Protein AF-A0A8T4T4Z5-F1 (afdb_monomer)

Secondary structure (DSSP, 8-state):
-------S-HHHHHHHHHHHHHHHHHHHHHHHHHHHHHHHH--HHHHHHHHHHHHHHHHHHHHHHHHHHHTTSS----HHHHHHHHHHHHHHHHHHHHHHHHHHHHHHTT---HHHHHHHHHHHHHHHHTSS-HHHHHHHHHHHHHHHHHHHHHHHHHHH--HHHHHHHHHHHHHHHHHHHHHGGGG-HHHHHHHHHHHHHHHHHHHHHHHHHHHS-STTTTSS--

pLDDT: mean 87.77, std 14.32, range [31.3, 98.62]

Mean predicted aligned error: 5.91 Å

Solvent-accessible surface area (backbone atoms only — not comparable to full-atom values): 11379 Å² total; per-residue (Å²): 132,83,76,79,74,71,89,60,56,75,89,45,40,55,55,49,18,50,53,32,42,50,39,19,51,50,28,39,51,41,15,51,51,29,40,54,50,18,76,76,65,73,44,64,67,30,44,54,50,14,51,20,29,44,34,34,15,52,15,31,40,38,38,17,53,37,36,29,40,73,65,44,77,76,46,85,70,59,73,76,55,48,55,54,48,49,50,57,23,52,52,49,17,52,53,30,37,51,52,15,48,48,47,48,35,34,63,71,68,64,62,78,57,63,68,59,55,50,49,53,54,64,50,53,53,53,57,34,76,72,38,98,44,51,67,60,45,48,29,53,51,47,29,53,45,34,44,54,41,23,51,54,32,44,52,48,19,73,73,66,68,38,71,50,40,44,30,44,21,49,13,36,44,31,40,27,49,15,31,51,26,47,60,45,29,88,82,36,58,66,29,43,54,50,14,54,53,36,35,42,51,12,44,52,35,37,36,52,22,54,50,47,64,68,66,60,66,78,79,70,73,72,75,82,78,121

Nearest PDB structures (foldseek):
  9erx-assembly1_R  TM=5.132E-01  e=3.734E-02  Homo sapiens
  7ezm-assembly1_D  TM=3.693E-01  e=2.855E+00  Homo sapiens
  6z0c-assembly1_A  TM=2.326E-01  e=1.728E+00  Escherichia coli
  8d9p-assembly1_A  TM=2.555E-01  e=3.754E+00  synthetic construct

Sequence (226 aa):
MISVYLNGPQWFLGVAGAIEAFAALIIFIVAFLAARIYRVTNERKYLSFSLSFILLSLSFLVKSITDCILSGTLVPLAEKMQTTIFFAGYVGHIFLALAAYTILLVITHKIEDKRVIALIFALLLPALLLSGSYFISFYTISIILLGFVTFAYFQNFRNVCSASSCLVFLAFALLTLSQAQFLMQRMGDIWYIAGNITQAAAFLTMLIALARVLIVPRANRKSHKK

Foldseek 3Di:
DPPPPPLFDLVCLLVLLVLLLVLLVLLLLLLVLLVVVCVVPVDVLSPLLSVLSPLLSVLSNLQSVLSCVLSCVPHDDDPVVNVVSNVVSNVSSLLSNVVSLLSLLCSLVVPPDPVVSVVVSVVLVCQQVVDPDNQLSSLVVSLVSLVSSLVSLVVVCVVVVDPLSVLLSQLSVLLSVLSVLSNCSVVDNVSPVSSSVSNSVSSVSSSVSSVCVVPVDPPPVPPPPD

Radius of gyration: 18.63 Å; Cα contacts (8 Å, |Δi|>4): 267; chains: 1; bounding box: 44×36×63 Å

Structure (mmCIF, N/CA/C/O backbone):
data_AF-A0A8T4T4Z5-F1
#
_entry.id   AF-A0A8T4T4Z5-F1
#
loop_
_atom_site.group_PDB
_atom_site.id
_atom_site.type_symbol
_atom_site.label_atom_id
_atom_site.label_alt_id
_atom_site.label_comp_id
_atom_site.label_asym_id
_atom_site.label_entity_id
_atom_site.label_seq_id
_atom_site.pdbx_PDB_ins_code
_atom_site.Cartn_x
_atom_site.Cartn_y
_atom_site.Cartn_z
_atom_site.occupancy
_atom_site.B_iso_or_equiv
_atom_site.auth_seq_id
_atom_site.auth_comp_id
_atom_site.auth_asym_id
_atom_site.auth_atom_id
_atom_site.pdbx_PDB_model_num
ATOM 1 N N . MET A 1 1 ? 11.981 -12.279 -28.201 1.00 31.30 1 MET A N 1
ATOM 2 C CA . MET A 1 1 ? 12.328 -10.940 -27.685 1.00 31.30 1 MET A CA 1
ATOM 3 C C . MET A 1 1 ? 11.258 -10.566 -26.678 1.00 31.30 1 MET A C 1
ATOM 5 O O . MET A 1 1 ? 10.133 -10.326 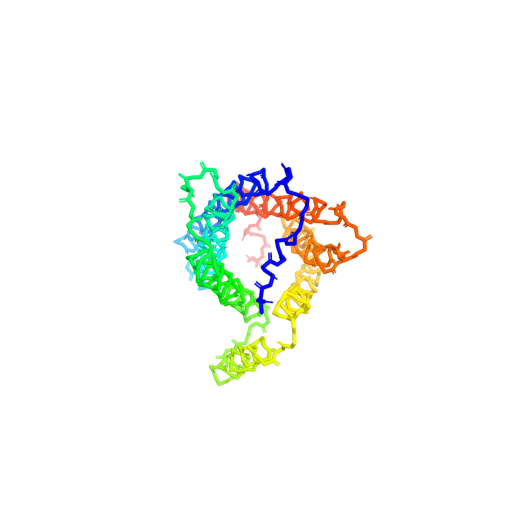-27.089 1.00 31.30 1 MET A O 1
ATOM 9 N N . ILE A 1 2 ? 11.548 -10.636 -25.377 1.00 32.22 2 ILE A N 1
ATOM 10 C CA . ILE A 1 2 ? 10.627 -10.095 -24.373 1.00 32.22 2 ILE A CA 1
ATOM 11 C C . ILE A 1 2 ? 10.901 -8.598 -24.379 1.00 32.22 2 ILE A C 1
ATOM 13 O O . ILE A 1 2 ? 11.852 -8.140 -23.756 1.00 32.22 2 ILE A O 1
ATOM 17 N N . SER A 1 3 ? 10.144 -7.847 -25.175 1.00 36.72 3 SER A N 1
ATOM 18 C CA . SER A 1 3 ? 10.069 -6.403 -25.002 1.00 36.72 3 SER A CA 1
ATOM 19 C C . SER A 1 3 ? 9.567 -6.179 -23.581 1.00 36.72 3 SER A C 1
ATOM 21 O O . SER A 1 3 ? 8.405 -6.466 -23.282 1.00 36.72 3 SER A O 1
ATOM 23 N N . VAL A 1 4 ? 10.464 -5.769 -22.684 1.00 46.16 4 VAL A N 1
ATOM 24 C CA . VAL A 1 4 ? 10.104 -5.326 -21.340 1.00 46.16 4 VAL A CA 1
ATOM 25 C C . VAL A 1 4 ? 9.270 -4.068 -21.545 1.00 46.16 4 VAL A C 1
ATOM 27 O O . VAL A 1 4 ? 9.800 -2.972 -21.709 1.00 46.16 4 VAL A O 1
ATOM 30 N N . TYR A 1 5 ? 7.954 -4.242 -21.654 1.00 50.53 5 TYR A N 1
ATOM 31 C CA . TYR A 1 5 ? 7.017 -3.133 -21.674 1.00 50.53 5 TYR A CA 1
ATOM 32 C C . TYR A 1 5 ? 7.066 -2.513 -20.283 1.00 50.53 5 TYR A C 1
ATOM 34 O O . TYR A 1 5 ? 6.430 -2.988 -19.343 1.00 50.53 5 TYR A O 1
ATOM 42 N N . LEU A 1 6 ? 7.886 -1.472 -20.150 1.00 56.00 6 LEU A N 1
ATOM 43 C CA . LEU A 1 6 ? 7.757 -0.507 -19.073 1.00 56.00 6 LEU A CA 1
ATOM 44 C C . LEU A 1 6 ? 6.357 0.083 -19.209 1.00 56.00 6 LEU A C 1
ATOM 46 O O . LEU A 1 6 ? 6.075 0.860 -20.120 1.00 56.00 6 LEU A O 1
ATOM 50 N N . ASN A 1 7 ? 5.453 -0.371 -18.350 1.00 60.47 7 ASN A N 1
ATOM 51 C CA . ASN A 1 7 ? 4.087 0.108 -18.345 1.00 60.47 7 ASN A CA 1
ATOM 52 C C . ASN A 1 7 ? 4.101 1.506 -17.724 1.00 60.47 7 ASN A C 1
ATOM 54 O O . ASN A 1 7 ? 4.092 1.654 -16.503 1.00 60.47 7 ASN A O 1
ATOM 58 N N . GLY A 1 8 ? 4.095 2.537 -18.566 1.00 65.56 8 GLY A N 1
ATOM 59 C CA . GLY A 1 8 ? 3.910 3.926 -18.157 1.00 65.56 8 GLY A CA 1
ATOM 60 C C . GLY A 1 8 ? 4.656 4.908 -19.055 1.00 65.56 8 GLY A C 1
ATOM 61 O O . GLY A 1 8 ? 5.556 4.511 -19.801 1.00 65.56 8 GLY A O 1
ATOM 62 N N . PRO A 1 9 ? 4.310 6.202 -18.982 1.00 76.75 9 PRO A N 1
ATOM 63 C CA . PRO A 1 9 ? 4.998 7.212 -19.764 1.00 76.75 9 PRO A CA 1
ATOM 64 C C . PRO A 1 9 ? 6.463 7.294 -19.325 1.00 76.75 9 PRO A C 1
ATOM 66 O O . PRO A 1 9 ? 6.749 7.487 -18.142 1.00 76.75 9 PRO A O 1
ATOM 69 N N . GLN A 1 10 ? 7.400 7.178 -20.273 1.00 77.50 10 GLN A N 1
ATOM 70 C CA . GLN A 1 10 ? 8.839 7.112 -19.973 1.00 77.50 10 GLN A CA 1
ATOM 71 C C . GLN A 1 10 ? 9.336 8.305 -19.144 1.00 77.50 10 GLN A C 1
ATOM 73 O O . GLN A 1 10 ? 10.148 8.134 -18.238 1.00 77.50 10 GLN A O 1
ATOM 78 N N . TRP A 1 11 ? 8.791 9.499 -19.394 1.00 79.62 11 TRP A N 1
ATOM 79 C CA . TRP A 1 11 ? 9.126 10.718 -18.653 1.00 79.62 11 TRP A CA 1
ATOM 80 C C . TRP A 1 11 ? 8.703 10.674 -17.174 1.00 79.62 11 TRP A C 1
ATOM 82 O O . TRP A 1 11 ? 9.260 11.399 -16.354 1.00 79.62 11 TRP A O 1
ATOM 92 N N . PHE A 1 12 ? 7.735 9.826 -16.816 1.00 81.56 12 PHE A N 1
ATOM 93 C CA . PHE A 1 12 ? 7.211 9.713 -15.457 1.00 81.56 12 PHE A CA 1
ATOM 94 C C . PHE A 1 12 ? 7.841 8.563 -14.669 1.00 81.56 12 PHE A C 1
ATOM 96 O O . PHE A 1 12 ? 7.678 8.528 -13.458 1.00 81.56 12 PHE A O 1
ATOM 103 N N . LEU A 1 13 ? 8.573 7.636 -15.296 1.00 73.75 13 LEU A N 1
ATOM 104 C CA . LEU A 1 13 ? 9.124 6.461 -14.600 1.00 73.75 13 LEU A CA 1
ATOM 105 C C . LEU A 1 13 ? 10.038 6.844 -13.426 1.00 73.75 13 LEU A C 1
ATOM 107 O O . LEU A 1 13 ? 9.887 6.306 -12.331 1.00 73.75 13 LEU A O 1
ATOM 111 N N . GLY A 1 14 ? 10.927 7.826 -13.615 1.00 77.69 14 GLY A N 1
ATOM 112 C CA . GLY A 1 14 ? 11.782 8.326 -12.530 1.00 77.69 14 GLY A CA 1
ATOM 113 C C . GLY A 1 14 ? 10.989 9.027 -11.419 1.00 77.69 14 GLY A C 1
ATOM 114 O O . GLY A 1 14 ? 11.261 8.837 -10.234 1.00 77.69 14 GLY A O 1
ATOM 115 N N . VAL A 1 15 ? 9.958 9.794 -11.789 1.00 85.25 15 VAL A N 1
ATOM 116 C CA . VAL A 1 15 ? 9.082 10.488 -10.830 1.00 85.25 15 VAL A CA 1
ATOM 117 C C . VAL A 1 15 ? 8.225 9.491 -10.048 1.00 85.25 15 VAL A C 1
ATOM 119 O O . VAL A 1 15 ? 8.087 9.622 -8.835 1.00 85.25 15 VAL A O 1
ATOM 122 N N . ALA A 1 16 ? 7.699 8.463 -10.712 1.00 84.31 16 ALA A N 1
ATOM 123 C CA . ALA A 1 16 ? 6.961 7.369 -10.096 1.00 84.31 16 ALA A CA 1
ATOM 124 C C . ALA A 1 16 ? 7.833 6.634 -9.075 1.00 84.31 16 ALA A C 1
ATOM 126 O O . ALA A 1 16 ? 7.409 6.465 -7.936 1.00 84.31 16 ALA A O 1
ATOM 127 N N . GLY A 1 17 ? 9.081 6.306 -9.433 1.00 85.88 17 GLY A N 1
ATOM 128 C CA . GLY A 1 17 ? 10.044 5.716 -8.502 1.00 85.88 17 GLY A CA 1
ATOM 129 C C . GLY A 1 17 ? 10.242 6.567 -7.242 1.00 85.88 17 GLY A C 1
ATOM 130 O O . GLY A 1 17 ? 10.233 6.034 -6.131 1.00 85.88 17 GLY A O 1
ATOM 131 N N . ALA A 1 18 ? 10.337 7.894 -7.380 1.00 88.69 18 ALA A N 1
ATOM 132 C CA . ALA A 1 18 ? 10.445 8.809 -6.241 1.00 88.69 18 ALA A CA 1
ATOM 133 C C . ALA A 1 18 ? 9.162 8.867 -5.387 1.00 88.69 18 ALA A C 1
ATOM 135 O O . ALA A 1 18 ? 9.238 8.835 -4.155 1.00 88.69 18 ALA A O 1
ATOM 136 N N . ILE A 1 19 ? 7.982 8.911 -6.018 1.00 91.19 19 ILE A N 1
ATOM 137 C CA . ILE A 1 19 ? 6.685 8.867 -5.321 1.00 91.19 19 ILE A CA 1
ATOM 138 C C . ILE A 1 19 ? 6.544 7.554 -4.542 1.00 91.19 19 ILE A C 1
ATOM 140 O O . ILE A 1 19 ? 6.080 7.559 -3.402 1.00 91.19 19 ILE A O 1
ATOM 144 N N . GLU A 1 20 ? 6.981 6.437 -5.115 1.00 92.25 20 GLU A N 1
ATOM 145 C CA . GLU A 1 20 ? 6.938 5.129 -4.466 1.00 92.25 20 GLU A CA 1
ATOM 146 C C . GLU A 1 20 ? 7.923 5.006 -3.309 1.00 92.25 20 GLU A C 1
ATOM 148 O O . GLU A 1 20 ? 7.557 4.463 -2.267 1.00 92.25 20 GLU A O 1
ATOM 153 N N . ALA A 1 21 ? 9.130 5.566 -3.429 1.00 93.44 21 ALA A N 1
ATOM 154 C CA . ALA A 1 21 ? 10.063 5.662 -2.307 1.00 93.44 21 ALA A CA 1
ATOM 155 C C . ALA A 1 21 ? 9.459 6.476 -1.153 1.00 93.44 21 ALA A C 1
ATOM 157 O O . ALA A 1 21 ? 9.519 6.072 0.011 1.00 93.44 21 ALA A O 1
ATOM 158 N N . PHE A 1 22 ? 8.826 7.607 -1.474 1.00 94.62 22 PHE A N 1
ATOM 159 C CA . PHE A 1 22 ? 8.146 8.440 -0.488 1.00 94.62 22 PHE A CA 1
ATOM 160 C C . PHE A 1 22 ? 6.968 7.706 0.169 1.00 94.62 22 PHE A C 1
ATOM 162 O O . PHE A 1 22 ? 6.830 7.712 1.394 1.00 94.62 22 PHE A O 1
ATOM 169 N N . ALA A 1 23 ? 6.156 7.001 -0.623 1.00 94.88 23 ALA A N 1
ATOM 170 C CA . ALA A 1 23 ? 5.088 6.147 -0.121 1.00 94.88 23 ALA A CA 1
ATOM 171 C C . ALA A 1 23 ? 5.632 5.048 0.801 1.00 94.88 23 ALA A C 1
ATOM 173 O O . ALA A 1 23 ? 5.103 4.854 1.894 1.00 94.88 23 ALA A O 1
ATOM 174 N N . ALA A 1 24 ? 6.722 4.378 0.422 1.00 96.75 24 ALA A N 1
ATOM 175 C CA . ALA A 1 24 ? 7.358 3.355 1.239 1.00 96.75 24 ALA A CA 1
ATOM 176 C C . ALA A 1 24 ? 7.806 3.900 2.602 1.00 96.75 24 ALA A C 1
ATOM 178 O O . ALA A 1 24 ? 7.609 3.230 3.620 1.00 96.75 24 ALA A O 1
ATOM 179 N N . LEU A 1 25 ? 8.332 5.128 2.643 1.00 97.31 25 LEU A N 1
ATOM 180 C CA . LEU A 1 25 ? 8.703 5.811 3.880 1.00 97.31 25 LEU A CA 1
ATOM 181 C C . LEU A 1 25 ? 7.476 6.095 4.756 1.00 97.31 25 LEU A C 1
ATOM 183 O O . LEU A 1 25 ? 7.489 5.782 5.947 1.00 97.31 25 LEU A O 1
ATOM 187 N N . ILE A 1 26 ? 6.390 6.622 4.183 1.00 97.44 26 ILE A N 1
ATOM 188 C CA . ILE A 1 26 ? 5.132 6.848 4.917 1.00 97.44 26 ILE A CA 1
ATOM 189 C C . ILE A 1 26 ? 4.609 5.535 5.502 1.00 97.44 26 ILE A C 1
ATOM 191 O O . ILE A 1 26 ? 4.254 5.472 6.680 1.00 97.44 26 ILE A O 1
ATOM 195 N N . ILE A 1 27 ? 4.593 4.470 4.702 1.00 97.50 27 ILE A N 1
ATOM 196 C CA . ILE A 1 27 ? 4.151 3.143 5.129 1.00 97.50 27 ILE A CA 1
ATOM 197 C C . ILE A 1 27 ? 5.041 2.600 6.253 1.00 97.50 27 ILE A C 1
ATOM 199 O O . ILE A 1 27 ? 4.542 1.994 7.201 1.00 97.50 27 ILE A O 1
ATOM 203 N N . PHE A 1 28 ? 6.350 2.833 6.186 1.00 97.94 28 PHE A N 1
ATOM 204 C CA . PHE A 1 28 ? 7.266 2.438 7.250 1.00 97.94 28 PHE A CA 1
ATOM 205 C C . PHE A 1 28 ? 6.937 3.159 8.565 1.00 97.94 28 PHE A C 1
ATOM 207 O O . PHE A 1 28 ? 6.890 2.532 9.625 1.00 97.94 28 PHE A O 1
ATOM 214 N N . ILE A 1 29 ? 6.609 4.455 8.505 1.00 97.62 29 ILE A N 1
ATOM 215 C CA . ILE A 1 29 ? 6.140 5.212 9.673 1.00 97.62 29 ILE A CA 1
ATOM 216 C C . ILE A 1 29 ? 4.817 4.630 10.197 1.00 97.62 29 ILE A C 1
ATOM 218 O O . ILE A 1 29 ? 4.683 4.417 11.403 1.00 97.62 29 ILE A O 1
ATOM 222 N N . VAL A 1 30 ? 3.856 4.309 9.321 1.00 96.75 30 VAL A N 1
ATOM 223 C CA . VAL A 1 30 ? 2.597 3.624 9.685 1.00 96.75 30 VAL A CA 1
ATOM 224 C C . VAL A 1 30 ? 2.889 2.318 10.429 1.00 96.75 30 VAL A C 1
ATOM 226 O O . VAL A 1 30 ? 2.319 2.070 11.495 1.00 96.75 30 VAL A O 1
ATOM 229 N N . ALA A 1 31 ? 3.818 1.509 9.917 1.00 97.12 31 ALA A N 1
ATOM 230 C CA . ALA A 1 31 ? 4.224 0.258 10.540 1.00 97.12 31 ALA A CA 1
ATOM 231 C C . ALA A 1 31 ? 4.844 0.472 11.928 1.00 97.12 31 ALA A C 1
ATOM 233 O O . ALA A 1 31 ? 4.507 -0.248 12.874 1.00 97.12 31 ALA A O 1
ATOM 234 N N . PHE A 1 32 ? 5.705 1.482 12.071 1.00 96.44 32 PHE A N 1
ATOM 235 C CA . PHE A 1 32 ? 6.315 1.856 13.343 1.00 96.44 32 PHE A CA 1
ATOM 236 C C . PHE A 1 32 ? 5.269 2.316 14.368 1.00 96.44 32 PHE A C 1
ATOM 238 O O . PHE A 1 32 ? 5.288 1.877 15.522 1.00 96.44 32 PHE A O 1
ATOM 245 N N . LEU A 1 33 ? 4.302 3.143 13.957 1.00 94.69 33 LEU A N 1
ATOM 246 C CA . LEU A 1 33 ? 3.202 3.566 14.826 1.00 94.69 33 LEU A CA 1
ATOM 247 C C . LEU A 1 33 ? 2.329 2.380 15.247 1.00 94.69 33 LEU A C 1
ATOM 249 O O . LEU A 1 33 ? 1.986 2.271 16.424 1.00 94.69 33 LEU A O 1
ATOM 253 N N . ALA A 1 34 ? 2.022 1.456 14.334 1.00 94.19 34 ALA A N 1
ATOM 254 C CA . ALA A 1 34 ? 1.294 0.232 14.662 1.00 94.19 34 ALA A CA 1
ATOM 255 C C . ALA A 1 34 ? 2.051 -0.632 15.691 1.00 94.19 34 ALA A C 1
ATOM 257 O O . ALA A 1 34 ? 1.453 -1.089 16.668 1.00 94.19 34 ALA A O 1
ATOM 258 N N . ALA A 1 35 ? 3.373 -0.781 15.548 1.00 94.81 35 ALA A N 1
ATOM 259 C CA . ALA A 1 35 ? 4.212 -1.471 16.531 1.00 94.81 35 ALA A CA 1
ATOM 260 C C . ALA A 1 35 ? 4.215 -0.758 17.894 1.00 94.81 35 ALA A C 1
ATOM 262 O O . ALA A 1 35 ? 4.178 -1.404 18.945 1.00 94.81 35 ALA A O 1
ATOM 263 N N . ARG A 1 36 ? 4.209 0.580 17.906 1.00 93.31 36 ARG A N 1
ATOM 264 C CA . ARG A 1 36 ? 4.086 1.361 19.144 1.00 93.31 36 ARG A CA 1
ATOM 265 C C . ARG A 1 36 ? 2.730 1.137 19.819 1.00 93.31 36 ARG A C 1
ATOM 267 O O . ARG A 1 36 ? 2.695 0.938 21.031 1.00 93.31 36 ARG A O 1
ATOM 274 N N . ILE A 1 37 ? 1.631 1.109 19.059 1.00 90.00 37 ILE A N 1
ATOM 275 C CA . ILE A 1 37 ? 0.292 0.785 19.583 1.00 90.00 37 ILE A CA 1
ATOM 276 C C . ILE A 1 37 ? 0.279 -0.628 20.172 1.00 90.00 37 ILE A C 1
ATOM 278 O O . ILE A 1 37 ? -0.275 -0.828 21.256 1.00 90.00 37 ILE A O 1
ATOM 282 N N . TYR A 1 38 ? 0.922 -1.596 19.513 1.00 92.81 38 TYR A N 1
ATOM 283 C CA . TYR A 1 38 ? 1.067 -2.951 20.044 1.00 92.81 38 TYR A CA 1
ATOM 284 C C . TYR A 1 38 ? 1.746 -2.952 21.416 1.00 92.81 38 TYR A C 1
ATOM 286 O O . TYR A 1 38 ? 1.182 -3.500 22.355 1.00 92.81 38 TYR A O 1
ATOM 294 N N . ARG A 1 39 ? 2.882 -2.259 21.579 1.00 91.62 39 ARG A N 1
ATOM 295 C CA . ARG A 1 39 ? 3.582 -2.181 22.878 1.00 91.62 39 ARG A CA 1
ATOM 296 C C . ARG A 1 39 ? 2.722 -1.592 24.004 1.00 91.62 39 ARG A C 1
ATOM 298 O O . ARG A 1 39 ? 2.917 -1.943 25.159 1.00 91.62 39 ARG A O 1
ATOM 305 N N . VAL A 1 40 ? 1.780 -0.701 23.684 1.00 89.25 40 VAL A N 1
ATOM 306 C CA . VAL A 1 40 ? 0.897 -0.055 24.676 1.00 89.25 40 VAL A CA 1
ATOM 307 C C . VAL A 1 40 ? -0.364 -0.876 24.969 1.00 89.25 40 VAL A C 1
ATOM 309 O O . VAL A 1 40 ? -0.910 -0.803 26.069 1.00 89.25 40 VAL A O 1
ATOM 312 N N . THR A 1 41 ? -0.874 -1.614 23.983 1.00 88.50 41 THR A N 1
ATOM 313 C CA . THR A 1 41 ? -2.150 -2.345 24.086 1.00 88.50 41 THR A CA 1
ATOM 314 C C . THR A 1 41 ? -1.983 -3.839 24.350 1.00 88.50 41 THR A C 1
ATOM 316 O O . THR A 1 41 ? -2.920 -4.448 24.850 1.00 88.50 41 THR A O 1
ATOM 319 N N . ASN A 1 42 ? -0.822 -4.419 24.026 1.00 87.38 42 ASN A N 1
ATOM 320 C CA . ASN A 1 42 ? -0.544 -5.862 23.982 1.00 87.38 42 ASN A CA 1
ATOM 321 C C . ASN A 1 42 ? -1.509 -6.677 23.098 1.00 87.38 42 ASN A C 1
ATOM 323 O O . ASN A 1 42 ? -1.583 -7.901 23.187 1.00 87.38 42 ASN A O 1
ATOM 327 N N . GLU A 1 43 ? -2.221 -6.014 22.188 1.00 86.81 43 GLU A N 1
ATOM 328 C CA . GLU A 1 43 ? -3.182 -6.642 21.284 1.00 86.81 43 GLU A CA 1
ATOM 329 C C . GLU A 1 43 ? -2.470 -7.151 20.022 1.00 86.81 43 GLU A C 1
ATOM 331 O O . GLU A 1 43 ? -2.068 -6.354 19.167 1.00 86.81 43 GLU A O 1
ATOM 336 N N . ARG A 1 44 ? -2.338 -8.480 19.872 1.00 88.81 44 ARG A N 1
ATOM 337 C CA . ARG A 1 44 ? -1.571 -9.132 18.782 1.00 88.81 44 ARG A CA 1
ATOM 338 C C . ARG A 1 44 ? -1.941 -8.652 17.375 1.00 88.81 44 ARG A C 1
ATOM 340 O O . ARG A 1 44 ? -1.072 -8.599 16.510 1.00 88.81 44 ARG A O 1
ATOM 347 N N . LYS A 1 45 ? -3.187 -8.221 17.158 1.00 89.88 45 LYS A N 1
ATOM 348 C CA . LYS A 1 45 ? -3.644 -7.654 15.878 1.00 89.88 45 LYS A CA 1
ATOM 349 C C . LYS A 1 45 ? -2.766 -6.499 15.381 1.00 89.88 45 LYS A C 1
ATOM 351 O O . LYS A 1 45 ? -2.506 -6.417 14.188 1.00 89.88 45 LYS A O 1
ATOM 356 N N . TYR A 1 46 ? -2.274 -5.632 16.273 1.00 90.62 46 TYR A N 1
ATOM 357 C CA . TYR A 1 46 ? -1.443 -4.488 15.878 1.00 90.62 46 TYR A CA 1
ATOM 358 C C . TYR A 1 46 ? -0.021 -4.903 15.496 1.00 90.62 46 TYR A C 1
ATOM 360 O O . TYR A 1 46 ? 0.598 -4.237 14.669 1.00 90.62 46 TYR A O 1
ATOM 368 N N . LEU A 1 47 ? 0.480 -6.015 16.045 1.00 92.81 47 LEU A N 1
ATOM 369 C CA . LEU A 1 47 ? 1.763 -6.583 15.641 1.00 92.81 47 LEU A CA 1
ATOM 370 C C . LEU A 1 47 ? 1.679 -7.145 14.220 1.00 92.81 47 LEU A C 1
ATOM 372 O O . LEU A 1 47 ? 2.517 -6.823 13.384 1.00 92.81 47 LEU A O 1
ATOM 376 N N . SER A 1 48 ? 0.640 -7.928 13.924 1.00 94.06 48 SER A N 1
ATOM 377 C CA . SER A 1 48 ? 0.419 -8.464 12.578 1.00 94.06 48 SER A CA 1
ATOM 378 C C . SER A 1 48 ? 0.122 -7.347 11.566 1.00 94.06 48 SER A C 1
ATOM 380 O O . SER A 1 48 ? 0.600 -7.402 10.436 1.00 94.06 48 SER A O 1
ATOM 382 N N . PHE A 1 49 ? -0.592 -6.292 11.982 1.00 94.00 49 PHE A N 1
ATOM 383 C CA . PHE A 1 49 ? -0.803 -5.093 11.166 1.00 94.00 49 PHE A CA 1
ATOM 384 C C . PHE A 1 49 ? 0.536 -4.418 10.848 1.00 94.00 49 PHE A C 1
ATOM 386 O O . PHE A 1 49 ? 0.840 -4.181 9.685 1.00 94.00 49 PHE A O 1
ATOM 393 N N . SER A 1 50 ? 1.382 -4.192 11.860 1.00 96.44 50 SER A N 1
ATOM 394 C CA . SER A 1 50 ? 2.735 -3.653 11.674 1.00 96.44 50 SER A CA 1
ATOM 395 C C . SER A 1 50 ? 3.559 -4.501 10.702 1.00 96.44 50 SER A C 1
ATOM 397 O O . SER A 1 50 ? 4.099 -3.956 9.744 1.00 96.44 50 SER A O 1
ATOM 399 N N . LEU A 1 51 ? 3.575 -5.829 10.873 1.00 97.31 51 LEU A N 1
ATOM 400 C CA . LEU A 1 51 ? 4.275 -6.750 9.973 1.00 97.31 51 LEU A CA 1
ATOM 401 C C . LEU A 1 51 ? 3.800 -6.604 8.522 1.00 97.31 51 LEU A C 1
ATOM 403 O O . LEU A 1 51 ? 4.625 -6.531 7.615 1.00 97.31 51 LEU A O 1
ATOM 407 N N . SER A 1 52 ? 2.487 -6.502 8.301 1.00 97.50 52 SER A N 1
ATOM 408 C CA . SER A 1 52 ? 1.953 -6.264 6.963 1.00 97.50 52 SER A CA 1
ATOM 409 C C . SER A 1 52 ? 2.461 -4.958 6.356 1.00 97.50 52 SER A C 1
ATOM 411 O O . SER A 1 52 ? 2.814 -4.949 5.181 1.00 97.50 52 SER A O 1
ATOM 413 N N . PHE A 1 53 ? 2.482 -3.853 7.104 1.00 97.62 53 PHE A N 1
ATOM 414 C CA . PHE A 1 53 ? 2.971 -2.584 6.558 1.00 97.62 53 PHE A CA 1
ATOM 415 C C . PHE A 1 53 ? 4.492 -2.584 6.372 1.00 97.62 53 PHE A C 1
ATOM 417 O O . PHE A 1 53 ? 4.964 -1.964 5.430 1.00 97.62 53 PHE A O 1
ATOM 424 N N . ILE A 1 54 ? 5.267 -3.326 7.172 1.00 98.31 54 ILE A N 1
ATOM 425 C CA . ILE A 1 54 ? 6.704 -3.528 6.903 1.00 98.31 54 ILE A CA 1
ATOM 426 C C . ILE A 1 54 ? 6.895 -4.230 5.556 1.00 98.31 54 ILE A C 1
ATOM 428 O O . ILE A 1 54 ? 7.663 -3.750 4.726 1.00 98.31 54 ILE A O 1
ATOM 432 N N . LEU A 1 55 ? 6.175 -5.332 5.319 1.00 98.06 55 LEU A N 1
ATOM 433 C CA . LEU A 1 55 ? 6.241 -6.061 4.048 1.00 98.06 55 LEU A CA 1
ATOM 434 C C . LEU A 1 55 ? 5.810 -5.183 2.872 1.00 98.06 55 LEU A C 1
ATOM 436 O O . LEU A 1 55 ? 6.454 -5.198 1.827 1.00 98.06 55 LEU A O 1
ATOM 440 N N . LEU A 1 56 ? 4.763 -4.378 3.058 1.00 97.69 56 LEU A N 1
ATOM 441 C CA . LEU A 1 56 ? 4.284 -3.461 2.032 1.00 97.69 56 LEU A CA 1
ATOM 442 C C . LEU A 1 56 ? 5.287 -2.328 1.755 1.00 97.69 56 LEU A C 1
ATOM 444 O O . LEU A 1 56 ? 5.538 -2.008 0.600 1.00 97.69 56 LEU A O 1
ATOM 448 N N . SER A 1 57 ? 5.912 -1.753 2.786 1.00 98.06 57 SER A N 1
ATOM 449 C CA . SER A 1 57 ? 6.981 -0.758 2.628 1.00 98.06 57 SER A CA 1
ATOM 450 C C . SER A 1 57 ? 8.173 -1.345 1.871 1.00 98.06 57 SER A C 1
ATOM 452 O O . SER A 1 57 ? 8.627 -0.756 0.893 1.00 98.06 57 SER A O 1
ATOM 454 N N . LEU A 1 58 ? 8.624 -2.546 2.250 1.00 97.81 58 LEU A N 1
ATOM 455 C CA . LEU A 1 58 ? 9.709 -3.237 1.556 1.00 97.81 58 LEU A CA 1
ATOM 456 C C . LEU A 1 58 ? 9.344 -3.542 0.098 1.00 97.81 58 LEU A C 1
ATOM 458 O O . LEU A 1 58 ? 10.167 -3.352 -0.791 1.00 97.81 58 LEU A O 1
ATOM 462 N N . SER A 1 59 ? 8.102 -3.957 -0.155 1.00 97.12 59 SER A N 1
ATOM 463 C CA . SER A 1 59 ? 7.575 -4.173 -1.502 1.0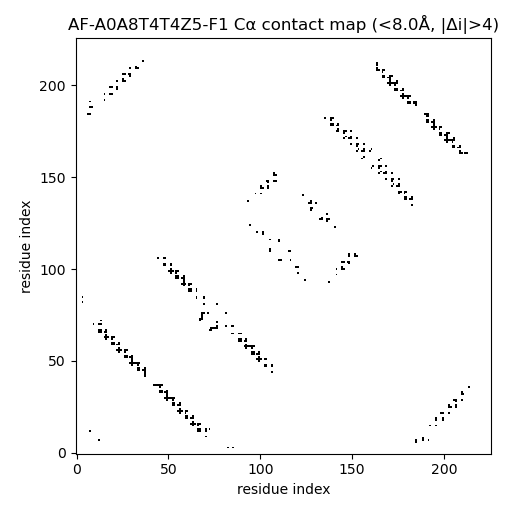0 97.12 59 SER A CA 1
ATOM 464 C C . SER A 1 59 ? 7.700 -2.918 -2.376 1.00 97.12 59 SER A C 1
ATOM 466 O O . SER A 1 59 ? 8.184 -3.006 -3.506 1.00 97.12 59 SER A O 1
ATOM 468 N N . PHE A 1 60 ? 7.318 -1.745 -1.862 1.00 95.50 60 PHE A N 1
ATOM 469 C CA . PHE A 1 60 ? 7.450 -0.483 -2.598 1.00 95.50 60 PHE A CA 1
ATOM 470 C C . PHE A 1 60 ? 8.897 -0.008 -2.731 1.00 95.50 60 PHE A C 1
ATOM 472 O O . PHE A 1 60 ? 9.242 0.546 -3.768 1.00 95.50 60 PHE A O 1
ATOM 479 N N . LEU A 1 61 ? 9.766 -0.268 -1.749 1.00 95.62 61 LEU A N 1
ATOM 480 C CA . LEU A 1 61 ? 11.202 -0.001 -1.895 1.00 95.62 61 LEU A CA 1
ATOM 481 C C . LEU A 1 61 ? 11.817 -0.837 -3.016 1.00 95.62 61 LEU A C 1
ATOM 483 O O . LEU A 1 61 ? 12.551 -0.299 -3.840 1.00 95.62 61 LEU A O 1
ATOM 487 N N . VAL A 1 62 ? 11.497 -2.132 -3.079 1.00 95.00 62 VAL A N 1
ATOM 488 C CA . VAL A 1 62 ? 11.976 -3.014 -4.152 1.00 95.00 62 VAL A CA 1
ATOM 489 C C . VAL A 1 62 ? 11.510 -2.498 -5.514 1.00 95.00 62 VAL A C 1
ATOM 491 O O . VAL A 1 62 ? 12.326 -2.404 -6.431 1.00 95.00 62 VAL A O 1
ATOM 494 N N . LYS A 1 63 ? 10.235 -2.108 -5.645 1.00 92.38 63 LYS A N 1
ATOM 495 C CA . LYS A 1 63 ? 9.700 -1.542 -6.892 1.00 92.38 63 LYS A CA 1
ATOM 496 C C . LYS A 1 63 ? 10.377 -0.224 -7.267 1.00 92.38 63 LYS A C 1
ATOM 498 O O . LYS A 1 63 ? 10.895 -0.114 -8.371 1.00 92.38 63 LYS A O 1
ATOM 503 N N . SER A 1 64 ? 10.475 0.712 -6.327 1.00 91.94 64 SER A N 1
ATOM 504 C CA . SER A 1 64 ? 11.125 2.010 -6.525 1.00 91.94 64 SER A CA 1
ATOM 505 C C . SER A 1 64 ? 12.583 1.866 -6.973 1.00 91.94 64 SER A C 1
ATOM 507 O O . SER A 1 64 ? 12.988 2.468 -7.966 1.00 91.94 64 SER A O 1
ATOM 509 N N . ILE A 1 65 ? 13.367 1.011 -6.305 1.00 90.94 65 ILE A N 1
ATOM 510 C CA . ILE A 1 65 ? 14.756 0.726 -6.695 1.00 90.94 65 ILE A CA 1
ATOM 511 C C . ILE A 1 65 ? 14.799 0.132 -8.106 1.00 90.94 65 ILE A C 1
ATOM 513 O O . ILE A 1 65 ? 15.616 0.552 -8.922 1.00 90.94 65 ILE A O 1
ATOM 517 N N . THR A 1 66 ? 13.908 -0.813 -8.410 1.00 89.44 66 THR A N 1
ATOM 518 C CA . THR A 1 66 ? 13.833 -1.451 -9.731 1.00 89.44 66 THR A CA 1
ATOM 519 C C . THR A 1 66 ? 13.516 -0.430 -10.822 1.00 89.44 66 THR A C 1
ATOM 521 O O . THR A 1 66 ? 14.219 -0.386 -11.827 1.00 89.44 66 THR A O 1
ATOM 524 N N . ASP A 1 67 ? 12.531 0.441 -10.615 1.00 86.12 67 ASP A N 1
ATOM 525 C CA . ASP A 1 67 ? 12.132 1.463 -11.586 1.00 86.12 67 ASP A CA 1
ATOM 526 C C . ASP A 1 67 ? 13.229 2.537 -11.775 1.00 86.12 67 ASP A C 1
ATOM 528 O O . ASP A 1 67 ? 13.510 2.961 -12.900 1.00 86.12 67 ASP A O 1
ATOM 532 N N . CYS A 1 68 ? 13.937 2.931 -10.710 1.00 84.94 68 CYS A N 1
ATOM 533 C CA . CYS A 1 68 ? 15.098 3.829 -10.797 1.00 84.94 68 CYS A CA 1
ATOM 534 C C . CYS A 1 68 ? 16.272 3.193 -11.565 1.00 84.94 68 CYS A C 1
ATOM 536 O O . CYS A 1 68 ? 16.933 3.844 -12.376 1.00 84.94 68 CYS A O 1
ATOM 538 N N . ILE A 1 69 ? 16.524 1.901 -11.357 1.00 85.25 69 ILE A N 1
ATOM 539 C CA . ILE A 1 69 ? 17.556 1.169 -12.094 1.00 85.25 69 ILE A CA 1
ATOM 540 C C . ILE A 1 69 ? 17.174 1.034 -13.578 1.00 85.25 69 ILE A C 1
ATOM 542 O O . ILE A 1 69 ? 17.994 1.305 -14.452 1.00 85.25 69 ILE A O 1
ATOM 546 N N . LEU A 1 70 ? 15.927 0.663 -13.879 1.00 83.31 70 LEU A N 1
ATOM 547 C CA . LEU A 1 70 ? 15.455 0.456 -15.253 1.00 83.31 70 LEU A CA 1
ATOM 548 C C . LEU A 1 70 ? 15.309 1.752 -16.052 1.00 83.31 70 LEU A C 1
ATOM 550 O O . LEU A 1 70 ? 15.497 1.740 -17.265 1.00 83.31 70 LEU A O 1
ATOM 554 N N . SER A 1 71 ? 15.016 2.873 -15.392 1.00 79.25 71 SER A N 1
ATOM 555 C CA . SER A 1 71 ? 15.009 4.197 -16.029 1.00 79.25 71 SER A CA 1
ATOM 556 C C . SER A 1 71 ? 16.411 4.705 -16.392 1.00 79.25 71 SER A C 1
ATOM 558 O O . SER A 1 71 ? 16.529 5.746 -17.032 1.00 79.25 71 SER A O 1
ATOM 560 N N . GLY A 1 72 ? 17.476 4.001 -15.986 1.00 76.38 72 GLY A N 1
ATOM 561 C CA . GLY A 1 72 ? 18.861 4.410 -16.228 1.00 76.38 72 GLY A CA 1
ATOM 562 C C . GLY A 1 72 ? 19.306 5.613 -15.393 1.00 76.38 72 GLY A C 1
ATOM 563 O O . GLY A 1 72 ? 20.377 6.158 -15.639 1.00 76.38 72 GLY A O 1
ATOM 564 N N . THR A 1 73 ? 18.508 6.026 -14.402 1.00 71.56 73 THR A N 1
ATOM 565 C CA . THR A 1 73 ? 18.823 7.171 -13.532 1.00 71.56 73 THR A CA 1
ATOM 566 C C . THR A 1 73 ? 19.918 6.852 -12.516 1.00 71.56 73 THR A C 1
ATOM 568 O O . THR A 1 73 ? 20.699 7.735 -12.171 1.00 71.56 73 THR A O 1
ATOM 571 N N . LEU A 1 74 ? 20.003 5.598 -12.054 1.00 68.81 74 LEU A N 1
ATOM 572 C CA . LEU A 1 74 ? 21.029 5.157 -11.101 1.00 68.81 74 LEU A CA 1
ATOM 573 C C . LEU A 1 74 ? 22.262 4.558 -11.784 1.00 68.81 74 LEU A C 1
ATOM 575 O O . LEU A 1 74 ? 23.387 4.907 -11.437 1.00 68.81 74 LEU A O 1
ATOM 579 N N . VAL A 1 75 ? 22.059 3.626 -12.720 1.00 75.75 75 VAL A N 1
ATOM 580 C CA . VAL A 1 75 ? 23.143 2.899 -13.395 1.00 75.75 75 VAL A CA 1
ATOM 581 C C . VAL A 1 75 ? 22.726 2.589 -14.837 1.00 75.75 75 VAL A C 1
ATOM 583 O O . VAL A 1 75 ? 21.660 2.002 -15.033 1.00 75.75 75 VAL A O 1
ATOM 586 N N . PRO A 1 76 ? 23.543 2.917 -15.854 1.00 74.94 76 PRO A N 1
ATOM 587 C CA . PRO A 1 76 ? 23.303 2.455 -17.216 1.00 74.94 76 PRO A CA 1
ATOM 588 C C . PRO A 1 76 ? 23.553 0.942 -17.302 1.00 74.94 76 PRO A C 1
ATOM 590 O O . PRO A 1 76 ? 24.632 0.456 -16.964 1.00 74.94 76 PRO A O 1
ATOM 593 N N . LEU A 1 77 ? 22.551 0.180 -17.744 1.00 76.00 77 LEU A N 1
ATOM 594 C CA . LEU A 1 77 ? 22.591 -1.285 -17.779 1.00 76.00 77 LEU A CA 1
ATOM 595 C C . LEU A 1 77 ? 22.566 -1.836 -19.200 1.00 76.00 77 LEU A C 1
ATOM 597 O O . LEU A 1 77 ? 21.781 -1.387 -20.035 1.00 76.00 77 LEU A O 1
ATOM 601 N N . ALA A 1 78 ? 23.341 -2.898 -19.426 1.00 79.31 78 ALA A N 1
ATOM 602 C CA . ALA A 1 78 ? 23.231 -3.721 -20.624 1.00 79.31 78 ALA A CA 1
ATOM 603 C C . ALA A 1 78 ? 21.845 -4.393 -20.711 1.00 79.31 78 ALA A C 1
ATOM 605 O O . ALA A 1 78 ? 21.315 -4.868 -19.704 1.00 79.31 78 ALA A O 1
ATOM 606 N N . GLU A 1 79 ? 21.284 -4.507 -21.918 1.00 74.69 79 GLU A N 1
ATOM 607 C CA . GLU A 1 79 ? 19.914 -5.003 -22.163 1.00 74.69 79 GLU A CA 1
ATOM 608 C C . GLU A 1 79 ? 19.617 -6.373 -21.520 1.00 74.69 79 GLU A C 1
ATOM 610 O O . GLU A 1 79 ? 18.545 -6.591 -20.950 1.00 74.69 79 GLU A O 1
ATOM 615 N N . LYS A 1 80 ? 20.590 -7.298 -21.530 1.00 76.50 80 LYS A N 1
ATOM 616 C CA . LYS A 1 80 ? 20.443 -8.619 -20.888 1.00 76.50 80 LYS A CA 1
ATOM 617 C C . LYS A 1 80 ? 20.261 -8.529 -19.369 1.00 76.50 80 LYS A C 1
ATOM 619 O O . LYS A 1 80 ? 19.541 -9.345 -18.803 1.00 76.50 80 LYS A O 1
ATOM 624 N N . MET A 1 81 ? 20.884 -7.553 -18.706 1.00 81.69 81 MET A N 1
ATOM 625 C CA . MET A 1 81 ? 20.751 -7.365 -17.256 1.00 81.69 81 MET A CA 1
ATOM 626 C C . MET A 1 81 ? 19.422 -6.706 -16.884 1.00 81.69 81 MET A C 1
ATOM 628 O O . MET A 1 81 ? 18.863 -7.029 -15.837 1.00 81.69 81 MET A O 1
ATOM 632 N N . GLN A 1 82 ? 18.881 -5.844 -17.753 1.00 79.44 82 GLN A N 1
ATOM 633 C CA . GLN A 1 82 ? 17.595 -5.178 -17.524 1.00 79.44 82 GLN A CA 1
ATOM 634 C C . GLN A 1 82 ? 16.453 -6.188 -17.370 1.00 79.44 82 GLN A C 1
ATOM 636 O O . GLN A 1 82 ? 15.634 -6.050 -16.468 1.00 79.44 82 GLN A O 1
ATOM 641 N N . THR A 1 83 ? 16.433 -7.248 -18.185 1.00 82.12 83 THR A N 1
ATOM 642 C CA . THR A 1 83 ? 15.380 -8.279 -18.112 1.00 82.12 83 THR A CA 1
ATOM 643 C C . THR A 1 83 ? 15.423 -9.043 -16.785 1.00 82.12 83 THR A C 1
ATOM 645 O O . THR A 1 83 ? 14.387 -9.253 -16.154 1.00 82.12 83 THR A O 1
ATOM 648 N N . THR A 1 84 ? 16.617 -9.429 -16.327 1.00 86.25 84 THR A N 1
ATOM 649 C CA . THR A 1 84 ? 16.792 -10.145 -15.054 1.00 86.25 84 THR A CA 1
ATOM 650 C C . THR A 1 84 ? 16.426 -9.269 -13.861 1.00 86.25 84 THR A C 1
ATOM 652 O O . THR A 1 84 ? 15.733 -9.729 -12.955 1.00 86.25 84 THR A O 1
ATOM 655 N N . ILE A 1 85 ? 16.853 -8.002 -13.869 1.00 86.69 85 ILE A N 1
ATOM 656 C CA . ILE A 1 85 ? 16.543 -7.035 -12.808 1.00 86.69 85 ILE A CA 1
ATOM 657 C C . ILE A 1 85 ? 15.046 -6.738 -12.775 1.00 86.69 85 ILE A C 1
ATOM 659 O O . ILE A 1 85 ? 14.453 -6.758 -11.700 1.00 86.69 85 ILE A O 1
ATOM 663 N N . PHE A 1 86 ? 14.424 -6.538 -13.940 1.00 85.50 86 PHE A N 1
ATOM 664 C CA . PHE A 1 86 ? 12.980 -6.366 -14.052 1.00 85.50 86 PHE A CA 1
ATOM 665 C C . PHE A 1 86 ? 12.243 -7.554 -13.434 1.00 85.50 86 PHE A C 1
ATOM 667 O O . PHE A 1 86 ? 11.397 -7.360 -12.565 1.00 85.50 86 PHE A O 1
ATOM 674 N N . PHE A 1 87 ? 12.596 -8.782 -13.822 1.00 85.50 87 PHE A N 1
ATOM 675 C CA . PHE A 1 87 ? 11.938 -9.975 -13.299 1.00 85.50 87 PHE A CA 1
ATOM 676 C C . PHE A 1 87 ? 12.129 -10.114 -11.784 1.00 85.50 87 PHE A C 1
ATOM 678 O O . PHE A 1 87 ? 11.150 -10.246 -11.056 1.00 85.50 87 PHE A O 1
ATOM 685 N N . ALA A 1 88 ? 13.367 -10.028 -11.290 1.00 88.81 88 ALA A N 1
ATOM 686 C CA . ALA A 1 88 ? 13.659 -10.164 -9.864 1.00 88.81 88 ALA A CA 1
ATOM 687 C C . ALA A 1 88 ? 12.967 -9.077 -9.022 1.00 88.81 88 ALA A C 1
ATOM 689 O O . ALA A 1 88 ? 12.364 -9.379 -7.991 1.00 88.81 88 ALA A O 1
ATOM 690 N N . GLY A 1 89 ? 13.012 -7.827 -9.486 1.00 91.00 89 GLY A N 1
ATOM 691 C CA . GLY A 1 89 ? 12.409 -6.680 -8.821 1.00 91.00 89 GLY A CA 1
ATOM 692 C C . GLY A 1 89 ? 10.886 -6.749 -8.775 1.00 91.00 89 GLY A C 1
ATOM 693 O O . GLY A 1 89 ? 10.294 -6.673 -7.698 1.00 91.00 89 GLY A O 1
ATOM 694 N N . TYR A 1 90 ? 10.233 -6.970 -9.919 1.00 87.62 90 TYR A N 1
ATOM 695 C CA . TYR A 1 90 ? 8.770 -7.042 -9.977 1.00 87.62 90 TYR A CA 1
ATOM 696 C C . TYR A 1 90 ? 8.215 -8.276 -9.262 1.00 87.62 90 TYR A C 1
ATOM 698 O O . TYR A 1 90 ? 7.231 -8.158 -8.535 1.00 87.62 90 TYR A O 1
ATOM 706 N N . VAL A 1 91 ? 8.847 -9.447 -9.397 1.00 90.44 91 VAL A N 1
ATOM 707 C CA . VAL A 1 91 ? 8.428 -10.652 -8.660 1.00 90.44 91 VAL A CA 1
ATOM 708 C C . VAL A 1 91 ? 8.584 -10.441 -7.155 1.00 90.44 91 VAL A C 1
ATOM 710 O O . VAL A 1 91 ? 7.672 -10.770 -6.396 1.00 90.44 91 VAL A O 1
ATOM 713 N N . GLY A 1 92 ? 9.694 -9.836 -6.720 1.00 92.69 92 GLY A N 1
ATOM 714 C CA . GLY A 1 92 ? 9.915 -9.479 -5.320 1.00 92.69 92 GLY A CA 1
ATOM 715 C C . GLY A 1 92 ? 8.851 -8.515 -4.790 1.00 92.69 92 GLY A C 1
ATOM 716 O O . GLY A 1 92 ? 8.263 -8.767 -3.737 1.00 92.69 92 GLY A O 1
ATOM 717 N N . HIS A 1 93 ? 8.546 -7.455 -5.545 1.00 94.06 93 HIS A N 1
ATOM 718 C CA . HIS A 1 93 ? 7.471 -6.514 -5.228 1.00 94.06 93 HIS A CA 1
ATOM 719 C C . HIS A 1 93 ? 6.125 -7.234 -5.062 1.00 94.06 93 HIS A C 1
ATOM 721 O O . HIS A 1 93 ? 5.499 -7.119 -4.005 1.00 94.06 93 HIS A O 1
ATOM 727 N N . ILE A 1 94 ? 5.716 -8.016 -6.065 1.00 92.88 94 ILE A N 1
ATOM 728 C CA . ILE A 1 94 ? 4.437 -8.736 -6.097 1.00 92.88 94 ILE A CA 1
ATOM 729 C C . ILE A 1 94 ? 4.315 -9.694 -4.910 1.00 92.88 94 ILE A C 1
ATOM 731 O O . ILE A 1 94 ? 3.300 -9.686 -4.211 1.00 92.88 94 ILE A O 1
ATOM 735 N N . PHE A 1 95 ? 5.354 -10.494 -4.654 1.00 93.56 95 PHE A N 1
ATOM 736 C CA . PHE A 1 95 ? 5.371 -11.454 -3.554 1.00 93.56 95 PHE A CA 1
ATOM 737 C C . PHE A 1 95 ? 5.172 -10.756 -2.204 1.00 93.56 95 PHE A C 1
ATOM 739 O O . PHE A 1 95 ? 4.307 -11.144 -1.417 1.00 93.56 95 PHE A O 1
ATOM 746 N N . LEU A 1 96 ? 5.934 -9.689 -1.951 1.00 96.31 96 LEU A N 1
ATOM 747 C CA . LEU A 1 96 ? 5.866 -8.933 -0.702 1.00 96.31 96 LEU A CA 1
ATOM 748 C C . LEU A 1 96 ? 4.527 -8.193 -0.538 1.00 96.31 96 LEU A C 1
ATOM 750 O O . LEU A 1 96 ? 3.954 -8.206 0.553 1.00 96.31 96 LEU A O 1
ATOM 754 N N . ALA A 1 97 ? 4.003 -7.587 -1.610 1.00 96.56 97 ALA A N 1
ATOM 755 C CA . ALA A 1 97 ? 2.723 -6.875 -1.592 1.00 96.56 97 ALA A CA 1
ATOM 756 C C . ALA A 1 97 ? 1.556 -7.827 -1.318 1.00 96.56 97 ALA A C 1
ATOM 758 O O . ALA A 1 97 ? 0.737 -7.567 -0.436 1.00 96.56 97 ALA A O 1
ATOM 759 N N . LEU A 1 98 ? 1.495 -8.963 -2.017 1.00 95.19 98 LEU A N 1
ATOM 760 C CA . LEU A 1 98 ? 0.445 -9.948 -1.776 1.00 95.19 98 LEU A CA 1
ATOM 761 C C . LEU A 1 98 ? 0.555 -10.585 -0.400 1.00 95.19 98 LEU A C 1
ATOM 763 O O . LEU A 1 98 ? -0.474 -10.840 0.230 1.00 95.19 98 LEU A O 1
ATOM 767 N N . ALA A 1 99 ? 1.774 -10.806 0.095 1.00 95.81 99 ALA A N 1
ATOM 768 C CA . ALA A 1 99 ? 1.956 -11.282 1.454 1.00 95.81 99 ALA A CA 1
ATOM 769 C C . ALA A 1 99 ? 1.377 -10.290 2.472 1.00 95.81 99 ALA A C 1
ATOM 771 O O .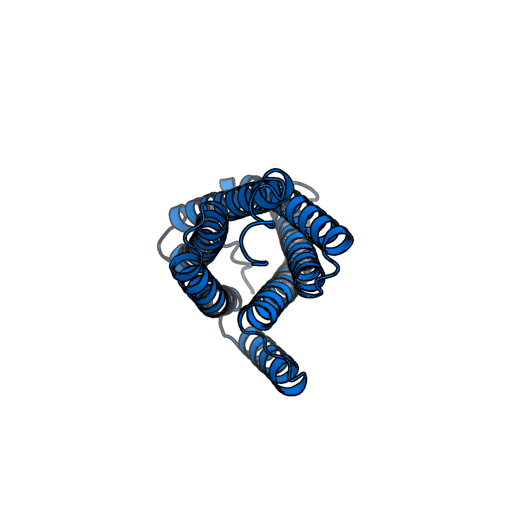 ALA A 1 99 ? 0.630 -10.690 3.366 1.00 95.81 99 ALA A O 1
ATOM 772 N N . ALA A 1 100 ? 1.641 -8.993 2.289 1.00 97.56 100 ALA A N 1
ATOM 773 C CA . ALA A 1 100 ? 1.051 -7.933 3.096 1.00 97.56 100 ALA A CA 1
ATOM 774 C C . ALA A 1 100 ? -0.488 -7.927 3.009 1.00 97.56 100 ALA A C 1
ATOM 776 O O . ALA A 1 100 ? -1.168 -8.008 4.032 1.00 97.56 100 ALA A O 1
ATOM 777 N N . TYR A 1 101 ? -1.063 -7.906 1.804 1.00 97.25 101 TYR A N 1
ATOM 778 C CA . TYR A 1 101 ? -2.522 -7.885 1.625 1.00 97.25 101 TYR A CA 1
ATOM 779 C C . TYR A 1 101 ? -3.210 -9.126 2.193 1.00 97.25 101 TYR A C 1
ATOM 781 O O . TYR A 1 101 ? -4.282 -9.017 2.787 1.00 97.25 101 TYR A O 1
ATOM 789 N N . THR A 1 102 ? -2.574 -10.292 2.094 1.00 96.12 102 THR A N 1
ATOM 790 C CA . THR A 1 102 ? -3.089 -11.527 2.691 1.00 96.12 102 THR A CA 1
ATOM 791 C C . THR A 1 102 ? -3.075 -11.449 4.214 1.00 96.12 102 THR A C 1
ATOM 793 O O . THR A 1 102 ? -4.070 -11.787 4.850 1.00 96.12 102 THR A O 1
ATOM 796 N N . ILE A 1 103 ? -1.996 -10.942 4.820 1.00 96.38 103 ILE A N 1
ATOM 797 C CA . ILE A 1 103 ? -1.938 -10.728 6.273 1.00 96.38 103 ILE A CA 1
ATOM 798 C C . ILE A 1 103 ? -3.039 -9.755 6.718 1.00 96.38 103 ILE A C 1
ATOM 800 O O . ILE A 1 103 ? -3.725 -10.029 7.704 1.00 96.38 103 ILE A O 1
ATOM 804 N N . LEU A 1 104 ? -3.268 -8.661 5.983 1.00 96.88 104 LEU A N 1
ATOM 805 C CA . LEU A 1 104 ? -4.372 -7.735 6.265 1.00 96.88 104 LEU A CA 1
AT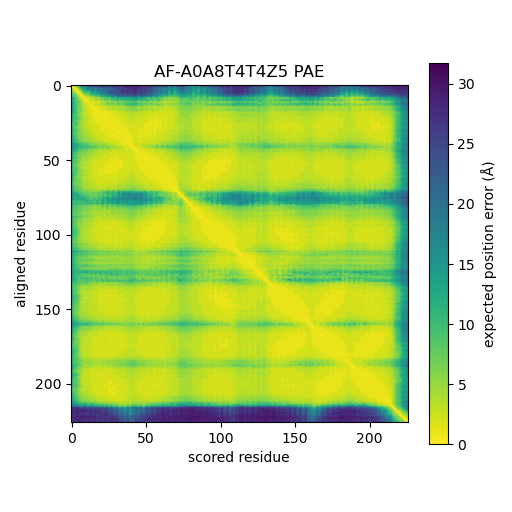OM 806 C C . LEU A 1 104 ? -5.731 -8.425 6.183 1.00 96.88 104 LEU A C 1
ATOM 808 O O . LEU A 1 104 ? -6.544 -8.260 7.090 1.00 96.88 104 LEU A O 1
ATOM 812 N N . LEU A 1 105 ? -5.971 -9.223 5.141 1.00 97.00 105 LEU A N 1
ATOM 813 C CA . LEU A 1 105 ? -7.214 -9.975 4.987 1.00 97.00 105 LEU A CA 1
ATOM 814 C C . LEU A 1 105 ? -7.455 -10.901 6.185 1.00 97.00 105 LEU A C 1
ATOM 816 O O . LEU A 1 105 ? -8.538 -10.873 6.773 1.00 97.00 105 LEU A O 1
ATOM 820 N N . VAL A 1 106 ? -6.429 -11.668 6.562 1.00 96.06 106 VAL A N 1
ATOM 821 C CA . VAL A 1 106 ? -6.452 -12.635 7.666 1.00 96.06 106 VAL A CA 1
ATOM 822 C C . VAL A 1 106 ? -6.765 -11.957 8.996 1.00 96.06 106 VAL A C 1
ATOM 824 O O . VAL A 1 106 ? -7.648 -12.417 9.718 1.00 96.06 106 VAL A O 1
ATOM 827 N N . ILE A 1 107 ? -6.094 -10.845 9.316 1.00 95.00 107 ILE A N 1
ATOM 828 C CA . ILE A 1 107 ? -6.334 -10.105 10.567 1.00 95.00 107 ILE A CA 1
ATOM 829 C C . ILE A 1 107 ? -7.745 -9.521 10.580 1.00 95.00 107 ILE A C 1
ATOM 831 O O . ILE A 1 107 ? -8.449 -9.613 11.586 1.00 95.00 107 ILE A O 1
ATOM 835 N N . THR A 1 108 ? -8.156 -8.907 9.473 1.00 94.81 108 THR A N 1
ATOM 836 C CA . THR A 1 108 ? -9.426 -8.188 9.388 1.00 94.81 108 THR A CA 1
ATOM 837 C C . THR A 1 108 ? -10.627 -9.136 9.454 1.00 94.81 108 THR A C 1
ATOM 839 O O . THR A 1 108 ? -11.613 -8.812 10.113 1.00 94.81 108 THR A O 1
ATOM 842 N N . HIS A 1 109 ? -10.526 -10.330 8.861 1.00 94.00 109 HIS A N 1
ATOM 843 C CA . HIS A 1 109 ? -11.574 -11.361 8.908 1.00 94.00 109 HIS A CA 1
ATOM 844 C C . HIS A 1 109 ? -11.391 -12.375 10.043 1.00 94.00 109 HIS A C 1
ATOM 846 O O . HIS A 1 109 ? -12.184 -13.305 10.153 1.00 94.00 109 HIS A O 1
ATOM 852 N N . LYS A 1 110 ? -10.376 -12.194 10.901 1.00 93.50 110 LYS A N 1
ATOM 853 C CA . LYS A 1 110 ? -10.062 -13.083 12.033 1.00 93.50 110 LYS A CA 1
ATOM 854 C C . LYS A 1 110 ? -9.929 -14.555 11.614 1.00 93.50 110 LYS A C 1
ATOM 856 O O . LYS A 1 110 ? -10.457 -15.448 12.267 1.00 93.50 110 LYS A O 1
ATOM 861 N N . ILE A 1 111 ? -9.235 -14.805 10.506 1.00 93.19 111 ILE A N 1
ATOM 862 C CA . ILE A 1 111 ? -8.976 -16.167 10.026 1.00 93.19 111 ILE A CA 1
ATOM 863 C C . ILE A 1 111 ? -7.870 -16.771 10.900 1.00 93.19 111 ILE A C 1
ATOM 865 O O . ILE A 1 111 ? -6.724 -16.335 10.837 1.00 93.19 111 ILE A O 1
ATOM 869 N N . GLU A 1 112 ? -8.202 -17.761 11.727 1.00 91.19 112 GLU A N 1
ATOM 870 C CA . GLU A 1 112 ? -7.238 -18.378 12.656 1.00 91.19 112 GLU A CA 1
ATOM 871 C C . GLU A 1 112 ? -6.625 -19.680 12.119 1.00 91.19 112 GLU A C 1
ATOM 873 O O . GLU A 1 112 ? -5.522 -20.064 12.521 1.00 91.19 112 GLU A O 1
ATOM 878 N N . ASP A 1 113 ? -7.304 -20.354 11.186 1.00 93.62 113 ASP A N 1
ATOM 879 C CA . ASP A 1 113 ? -6.838 -21.632 10.652 1.00 93.62 113 ASP A CA 1
ATOM 880 C C . ASP A 1 113 ? -5.639 -21.445 9.706 1.00 93.62 113 ASP A C 1
ATOM 882 O O . ASP A 1 113 ? -5.753 -20.952 8.580 1.00 93.62 113 ASP A O 1
ATOM 886 N N . LYS A 1 114 ? -4.469 -21.913 10.158 1.00 91.81 114 LYS A N 1
ATOM 887 C CA . LYS A 1 114 ? -3.208 -21.888 9.401 1.00 91.81 114 LYS A CA 1
ATOM 888 C C . LYS A 1 114 ? -3.303 -22.615 8.061 1.00 91.81 114 LYS A C 1
ATOM 890 O O . LYS A 1 114 ? -2.606 -22.225 7.128 1.00 91.81 114 LYS A O 1
ATOM 895 N N . ARG A 1 115 ? -4.141 -23.653 7.950 1.00 94.00 115 ARG A N 1
ATOM 896 C CA . ARG A 1 115 ? -4.346 -24.401 6.700 1.00 94.00 115 ARG A CA 1
ATOM 897 C C . ARG A 1 115 ? -5.032 -23.526 5.661 1.00 94.00 115 ARG A C 1
ATOM 899 O O . ARG A 1 115 ? -4.607 -23.519 4.513 1.00 94.00 115 ARG A O 1
ATOM 906 N N . VAL A 1 116 ? -6.025 -22.739 6.076 1.00 93.00 116 VAL A N 1
ATOM 907 C CA . VAL A 1 116 ? -6.721 -21.783 5.202 1.00 93.00 116 VAL A CA 1
ATOM 908 C C . VAL A 1 116 ? -5.770 -20.675 4.761 1.00 93.00 116 VAL A C 1
ATOM 910 O O . VAL A 1 116 ? -5.713 -20.355 3.579 1.00 93.00 116 VAL A O 1
ATOM 913 N N . ILE A 1 117 ? -4.960 -20.136 5.677 1.00 91.62 117 ILE A N 1
ATOM 914 C CA . ILE A 1 117 ? -3.955 -19.112 5.344 1.00 91.62 117 ILE A CA 1
ATOM 915 C C . ILE A 1 117 ? -2.941 -19.655 4.326 1.00 91.62 117 ILE A C 1
ATOM 917 O O . ILE A 1 117 ? -2.660 -18.999 3.322 1.00 91.62 117 ILE A O 1
ATOM 921 N N . ALA A 1 118 ? -2.415 -20.863 4.559 1.00 90.88 118 ALA A N 1
ATOM 922 C CA . ALA A 1 118 ? -1.484 -21.516 3.644 1.00 90.88 118 ALA A CA 1
ATOM 923 C C . ALA A 1 118 ? -2.129 -21.800 2.281 1.00 90.88 118 ALA A C 1
ATOM 925 O O . ALA A 1 118 ? -1.487 -21.579 1.260 1.00 90.88 118 ALA A O 1
ATOM 926 N N . LEU A 1 119 ? -3.398 -22.221 2.256 1.00 92.44 119 LEU A N 1
ATOM 927 C CA . LEU A 1 119 ? -4.155 -22.450 1.027 1.00 92.44 119 LEU A CA 1
ATOM 928 C C . LEU A 1 119 ? -4.344 -21.156 0.226 1.00 92.44 119 LEU A C 1
ATOM 930 O O . LEU A 1 119 ? -4.141 -21.170 -0.983 1.00 92.44 119 LEU A O 1
ATOM 934 N N . ILE A 1 120 ? -4.676 -20.037 0.885 1.00 92.69 120 ILE A N 1
ATOM 935 C CA . ILE A 1 120 ? -4.787 -18.727 0.2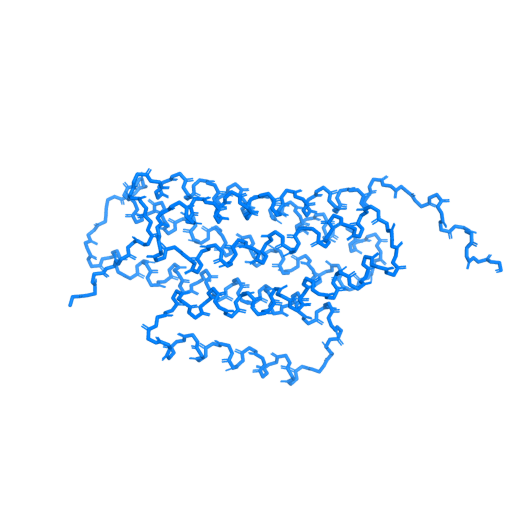25 1.00 92.69 120 ILE A CA 1
ATOM 936 C C . ILE A 1 120 ? -3.451 -18.378 -0.439 1.00 92.69 120 ILE A C 1
ATOM 938 O O . ILE A 1 120 ? -3.415 -18.128 -1.640 1.00 92.69 120 ILE A O 1
ATOM 942 N N . PHE A 1 121 ? -2.334 -18.444 0.291 1.00 87.62 121 PHE A N 1
ATOM 943 C CA . PHE A 1 121 ? -1.008 -18.183 -0.284 1.00 87.62 121 PHE A CA 1
ATOM 944 C C . PHE A 1 121 ? -0.647 -19.139 -1.431 1.00 87.62 121 PHE A C 1
ATOM 946 O O . PHE A 1 121 ? -0.151 -18.698 -2.470 1.00 87.62 121 PHE A O 1
ATOM 953 N N . ALA A 1 122 ? -0.911 -20.434 -1.252 1.00 88.25 122 ALA A N 1
ATOM 954 C CA . ALA A 1 122 ? -0.630 -21.470 -2.239 1.00 88.25 122 ALA A CA 1
ATOM 955 C C . ALA A 1 122 ? -1.494 -21.342 -3.497 1.00 88.25 122 ALA A C 1
ATOM 957 O O . ALA A 1 122 ? -1.084 -21.821 -4.546 1.00 88.25 122 ALA A O 1
ATOM 958 N N . LEU A 1 123 ? -2.658 -20.692 -3.418 1.00 90.12 123 LEU A N 1
ATOM 959 C CA . LEU A 1 123 ? -3.501 -20.405 -4.575 1.00 90.12 123 LEU A CA 1
ATOM 960 C C . LEU A 1 123 ? -3.048 -19.133 -5.304 1.00 90.12 123 LEU A C 1
ATOM 962 O O . LEU A 1 123 ? -3.013 -19.103 -6.532 1.00 90.12 123 LEU A O 1
ATOM 966 N N . LEU A 1 124 ? -2.669 -18.090 -4.557 1.00 89.88 124 LEU A N 1
ATOM 967 C CA . LEU A 1 124 ? -2.298 -16.791 -5.123 1.00 89.88 124 LEU A CA 1
ATOM 968 C C . LEU A 1 124 ? -0.999 -16.841 -5.941 1.00 89.88 124 LEU A C 1
ATOM 970 O O . LEU A 1 124 ? -0.919 -16.217 -6.999 1.00 89.88 124 LEU A O 1
ATOM 974 N N . LEU A 1 125 ? 0.015 -17.581 -5.480 1.00 81.44 125 LEU A N 1
ATOM 975 C CA . LEU A 1 125 ? 1.328 -17.615 -6.138 1.00 81.44 125 LEU A CA 1
ATOM 976 C C . LEU A 1 125 ? 1.311 -18.296 -7.516 1.00 81.44 125 LEU A C 1
ATOM 978 O O . LEU A 1 125 ? 1.753 -17.671 -8.483 1.00 81.44 125 LEU A O 1
ATOM 982 N N . PRO A 1 126 ? 0.776 -19.521 -7.671 1.00 78.50 126 PRO A N 1
ATOM 983 C CA . PRO A 1 126 ? 0.654 -20.151 -8.980 1.00 78.50 126 PRO A CA 1
ATOM 984 C C . PRO A 1 126 ? -0.278 -19.376 -9.906 1.00 78.50 126 PRO A C 1
ATOM 986 O O . PRO A 1 126 ? 0.027 -19.252 -11.087 1.00 78.50 126 PRO A O 1
ATOM 989 N N . ALA A 1 127 ? -1.371 -18.800 -9.385 1.00 81.62 127 ALA A N 1
ATOM 990 C CA . ALA A 1 127 ? -2.290 -17.996 -10.191 1.00 81.62 127 ALA A CA 1
ATOM 991 C C . ALA A 1 127 ? -1.596 -16.791 -10.850 1.00 81.62 127 ALA A C 1
ATOM 993 O O . ALA A 1 127 ? -1.962 -16.399 -11.956 1.00 81.62 127 ALA A O 1
ATOM 994 N N . LEU A 1 128 ? -0.574 -16.224 -10.201 1.00 81.50 128 LEU A N 1
ATOM 995 C CA . LEU A 1 128 ? 0.260 -15.183 -10.794 1.00 81.50 128 LEU A CA 1
ATOM 996 C C . LEU A 1 128 ? 1.286 -15.731 -11.776 1.00 81.50 128 LEU A C 1
ATOM 998 O O . LEU A 1 128 ? 1.416 -15.193 -12.870 1.00 81.50 128 LEU A O 1
ATOM 1002 N N . LEU A 1 129 ? 2.029 -16.767 -11.381 1.00 78.44 129 LEU A N 1
ATOM 1003 C CA . LEU A 1 129 ? 3.143 -17.287 -12.176 1.00 78.44 129 LEU A CA 1
ATOM 1004 C C . LEU A 1 129 ? 2.681 -17.972 -13.469 1.00 78.44 129 LEU A C 1
ATOM 1006 O O . LEU A 1 129 ? 3.412 -17.970 -14.453 1.00 78.44 129 LEU A O 1
ATOM 1010 N N . LEU A 1 130 ? 1.473 -18.537 -13.468 1.00 79.50 130 LEU A N 1
ATOM 1011 C CA . LEU A 1 130 ? 0.862 -19.195 -14.624 1.00 79.50 130 LEU A CA 1
ATOM 1012 C C . LEU A 1 130 ? 0.024 -18.238 -15.484 1.00 79.50 130 LEU A C 1
ATOM 1014 O O . LEU A 1 130 ? -0.504 -18.645 -16.518 1.00 79.50 130 LEU A O 1
ATOM 1018 N N . SER A 1 131 ? -0.133 -16.979 -15.068 1.00 84.19 131 SER A N 1
ATOM 1019 C CA . SER A 1 131 ? -0.911 -16.004 -15.826 1.00 84.19 131 SER A CA 1
ATOM 1020 C C . SER A 1 131 ? -0.178 -15.550 -17.085 1.00 84.19 131 SER A C 1
ATOM 1022 O O . SER A 1 131 ? 1.015 -15.253 -17.057 1.00 84.19 131 SER A O 1
ATOM 1024 N N . GLY A 1 132 ? -0.926 -15.374 -18.179 1.00 78.94 132 GLY A N 1
ATOM 1025 C CA . GLY A 1 132 ? -0.417 -14.742 -19.399 1.00 78.94 132 GLY A CA 1
ATOM 1026 C C . GLY A 1 132 ? 0.003 -13.277 -19.212 1.00 78.94 132 GLY A C 1
ATOM 1027 O O . GLY A 1 132 ? 0.704 -12.729 -20.058 1.00 78.94 132 GLY A O 1
ATOM 1028 N N . SER A 1 133 ? -0.399 -12.628 -18.112 1.00 84.75 133 SER A N 1
ATOM 1029 C CA . SER A 1 133 ? 0.064 -11.290 -17.742 1.00 84.75 133 SER A CA 1
ATOM 1030 C C . SER A 1 133 ? 0.144 -11.134 -16.223 1.00 84.75 133 SER A C 1
ATOM 1032 O O . SER A 1 133 ? -0.865 -10.901 -15.552 1.00 84.75 133 SER A O 1
ATOM 1034 N N . TYR A 1 134 ? 1.368 -11.190 -15.687 1.00 85.31 134 TYR A N 1
ATOM 1035 C CA . TYR A 1 134 ? 1.646 -10.986 -14.259 1.00 85.31 134 TYR A CA 1
ATOM 1036 C C . TYR A 1 134 ? 1.072 -9.660 -13.740 1.00 85.31 134 TYR A C 1
ATOM 1038 O O . TYR A 1 134 ? 0.526 -9.612 -12.642 1.00 85.31 134 TYR A O 1
ATOM 1046 N N . PHE A 1 135 ? 1.150 -8.600 -14.555 1.00 86.31 135 PHE A N 1
ATOM 1047 C CA . PHE A 1 135 ? 0.637 -7.268 -14.231 1.00 86.31 135 PHE A CA 1
ATOM 1048 C C . PHE A 1 135 ? -0.882 -7.290 -14.009 1.00 86.31 135 PHE A C 1
ATOM 1050 O O . PHE A 1 135 ? -1.357 -6.932 -12.934 1.00 86.31 135 PHE A O 1
ATOM 1057 N N . ILE A 1 136 ? -1.650 -7.769 -14.996 1.00 89.50 136 ILE A N 1
ATOM 1058 C CA . ILE A 1 136 ? -3.120 -7.797 -14.923 1.00 89.50 136 ILE A CA 1
ATOM 1059 C C . ILE A 1 136 ? -3.577 -8.659 -13.745 1.00 89.50 136 ILE A C 1
ATOM 1061 O O . ILE A 1 136 ? -4.452 -8.253 -12.976 1.00 89.50 136 ILE A O 1
ATOM 1065 N N . SER A 1 137 ? -2.966 -9.832 -13.572 1.00 91.94 137 SER A N 1
ATOM 1066 C CA . SER A 1 137 ? -3.319 -10.738 -12.481 1.00 91.94 137 SER A CA 1
ATOM 1067 C C . SER A 1 137 ? -2.994 -10.157 -11.111 1.00 91.94 137 SER A C 1
ATOM 1069 O O . SER A 1 137 ? -3.831 -10.252 -10.217 1.00 91.94 137 SER A O 1
ATOM 1071 N N . PHE A 1 138 ? -1.839 -9.509 -10.945 1.00 92.94 138 PHE A N 1
ATOM 1072 C CA . PHE A 1 138 ? -1.462 -8.881 -9.680 1.00 92.94 138 PHE A CA 1
ATOM 1073 C C . PHE A 1 138 ? -2.454 -7.803 -9.249 1.00 92.94 138 PHE A C 1
ATOM 1075 O O . PHE A 1 138 ? -2.959 -7.862 -8.124 1.00 92.94 138 PHE A O 1
ATOM 1082 N N . TYR A 1 139 ? -2.784 -6.858 -10.132 1.00 93.88 139 TYR A N 1
ATOM 1083 C CA . TYR A 1 139 ? -3.724 -5.792 -9.787 1.00 93.88 139 TYR A CA 1
ATOM 1084 C C . TYR A 1 139 ? -5.138 -6.329 -9.565 1.00 93.88 139 TYR A C 1
ATOM 1086 O O . TYR A 1 139 ? -5.789 -5.928 -8.606 1.00 93.88 139 TYR A O 1
ATOM 1094 N N . THR A 1 140 ? -5.589 -7.304 -10.360 1.00 94.69 140 THR A N 1
ATOM 1095 C CA . THR A 1 140 ? -6.906 -7.939 -10.169 1.00 94.69 140 THR A CA 1
ATOM 1096 C C . THR A 1 140 ? -7.009 -8.629 -8.807 1.00 94.69 140 THR A C 1
ATOM 1098 O O . THR A 1 140 ? -7.954 -8.391 -8.057 1.00 94.69 140 THR A O 1
ATOM 1101 N N . ILE A 1 141 ? -6.013 -9.446 -8.450 1.00 95.50 141 ILE A N 1
ATOM 1102 C CA . ILE A 1 141 ? -5.956 -10.121 -7.148 1.00 95.50 141 ILE A CA 1
ATOM 1103 C C . ILE A 1 141 ? -5.905 -9.091 -6.016 1.00 95.50 141 ILE A C 1
ATOM 1105 O O . ILE A 1 141 ? -6.628 -9.225 -5.029 1.00 95.50 141 ILE A O 1
ATOM 1109 N N . SER A 1 142 ? -5.089 -8.046 -6.164 1.00 96.56 142 SER A N 1
ATOM 1110 C CA . SER A 1 142 ? -4.952 -6.991 -5.158 1.00 96.56 142 SER A CA 1
ATOM 1111 C C . SER A 1 142 ? -6.266 -6.243 -4.933 1.00 96.56 142 SER A C 1
ATOM 1113 O O . SER A 1 142 ? -6.633 -6.022 -3.783 1.00 96.56 142 SER A O 1
ATOM 1115 N N . ILE A 1 143 ? -7.019 -5.929 -5.997 1.00 97.88 143 ILE A N 1
ATOM 1116 C CA . ILE A 1 143 ? -8.364 -5.336 -5.902 1.00 97.88 143 ILE A CA 1
ATOM 1117 C C . ILE A 1 143 ? -9.306 -6.254 -5.123 1.00 97.88 143 ILE A C 1
ATOM 1119 O O . ILE A 1 143 ? -10.029 -5.774 -4.256 1.00 97.88 143 ILE A O 1
ATOM 1123 N N . ILE A 1 144 ? -9.297 -7.564 -5.393 1.00 97.31 144 ILE A N 1
ATOM 1124 C CA . ILE A 1 144 ? -10.170 -8.521 -4.697 1.00 97.31 144 ILE A CA 1
ATOM 1125 C C . ILE A 1 144 ? -9.818 -8.575 -3.204 1.00 97.31 144 ILE A C 1
ATOM 1127 O O . ILE A 1 144 ? -10.692 -8.375 -2.359 1.00 97.31 144 ILE A O 1
ATOM 1131 N N . LEU A 1 145 ? -8.542 -8.792 -2.863 1.00 96.75 145 LEU A N 1
ATOM 1132 C CA . LEU A 1 145 ? -8.086 -8.878 -1.469 1.00 96.75 145 LEU A CA 1
ATOM 1133 C C . LEU A 1 145 ? -8.370 -7.581 -0.702 1.00 96.75 145 LEU A C 1
ATOM 1135 O O . LEU A 1 145 ? -8.955 -7.608 0.383 1.00 96.75 145 LEU A O 1
ATOM 1139 N N . LEU A 1 146 ? -7.988 -6.437 -1.274 1.00 98.12 146 LEU A N 1
ATOM 1140 C CA . LEU A 1 146 ? -8.213 -5.133 -0.660 1.00 98.12 146 LEU A CA 1
ATOM 1141 C C . LEU A 1 146 ? -9.693 -4.748 -0.639 1.00 98.12 146 LEU A C 1
ATOM 1143 O O . LEU A 1 146 ? -10.114 -4.071 0.293 1.00 98.12 146 LEU A O 1
ATOM 1147 N N . GLY A 1 147 ? -10.500 -5.219 -1.588 1.00 98.44 147 GLY A N 1
ATOM 1148 C CA . GLY A 1 147 ? -11.950 -5.053 -1.593 1.00 98.44 147 GLY A CA 1
ATOM 1149 C C . GLY A 1 147 ? -12.595 -5.699 -0.368 1.00 98.44 147 GLY A C 1
ATOM 1150 O O . GLY A 1 147 ? -13.360 -5.042 0.339 1.00 98.44 147 GLY A O 1
ATOM 1151 N N . PHE A 1 148 ? -12.212 -6.937 -0.036 1.00 98.12 148 PHE A N 1
ATOM 1152 C CA . PHE A 1 148 ? -12.653 -7.592 1.201 1.00 98.12 148 PHE A CA 1
ATOM 1153 C C . PHE A 1 148 ? -12.180 -6.842 2.453 1.00 98.12 148 PHE A C 1
ATOM 1155 O O . PHE A 1 148 ? -12.968 -6.614 3.372 1.00 98.12 148 PHE A O 1
ATOM 1162 N N . VAL A 1 149 ? -10.913 -6.412 2.497 1.00 98.00 149 VAL A N 1
ATOM 1163 C CA . VAL A 1 149 ? -10.383 -5.612 3.619 1.00 98.00 149 VAL A CA 1
ATOM 1164 C C . VAL A 1 149 ? -11.168 -4.304 3.781 1.00 98.00 149 VAL A C 1
ATOM 1166 O O . VAL A 1 149 ? -11.601 -3.970 4.884 1.00 98.00 149 VAL A O 1
ATOM 1169 N N . THR A 1 150 ? -11.409 -3.591 2.682 1.00 98.50 150 THR A N 1
ATOM 1170 C CA . THR A 1 150 ? -12.172 -2.338 2.639 1.00 98.50 150 THR A CA 1
ATOM 1171 C C . THR A 1 150 ? -13.600 -2.547 3.121 1.00 98.50 150 THR A C 1
ATOM 1173 O O . THR A 1 150 ? -14.085 -1.772 3.943 1.00 98.50 150 THR A O 1
ATOM 1176 N N . PHE A 1 151 ? -14.265 -3.612 2.670 1.00 98.38 151 PHE A N 1
ATOM 1177 C CA . PHE A 1 151 ? -15.629 -3.933 3.078 1.00 98.38 151 PHE A CA 1
ATOM 1178 C C . PHE A 1 151 ? -15.737 -4.206 4.582 1.00 98.38 151 PHE A C 1
ATOM 1180 O O . PHE A 1 151 ? -16.633 -3.689 5.250 1.00 98.38 151 PHE A O 1
ATOM 1187 N N . ALA A 1 152 ? -14.792 -4.947 5.154 1.00 97.31 152 ALA A N 1
ATOM 1188 C CA . ALA A 1 152 ? -14.769 -5.183 6.591 1.00 97.31 152 ALA A CA 1
ATOM 1189 C C . ALA A 1 152 ? -14.514 -3.892 7.396 1.00 97.31 152 ALA A C 1
ATOM 1191 O O . ALA A 1 152 ? -15.157 -3.662 8.425 1.00 97.31 152 ALA A O 1
ATOM 1192 N N . TYR A 1 153 ? -13.651 -2.989 6.915 1.00 96.56 153 TYR A N 1
ATOM 1193 C CA . TYR A 1 153 ? -13.477 -1.677 7.550 1.00 96.56 153 TYR A CA 1
ATOM 1194 C C . TYR A 1 153 ? -14.672 -0.740 7.352 1.00 96.56 153 TYR A C 1
ATOM 1196 O O . TYR A 1 153 ? -14.955 0.058 8.246 1.00 96.56 153 TYR A O 1
ATOM 1204 N N . PHE A 1 154 ? -15.415 -0.869 6.253 1.00 97.81 154 PHE A N 1
ATOM 1205 C CA . PHE A 1 154 ? -16.693 -0.187 6.059 1.00 97.81 154 PHE A CA 1
ATOM 1206 C C . PHE A 1 154 ? -17.729 -0.639 7.096 1.00 97.81 154 PHE A C 1
ATOM 1208 O O . PHE A 1 154 ? -18.358 0.200 7.741 1.00 97.81 154 PHE A O 1
ATOM 1215 N N . GLN A 1 155 ? -17.862 -1.950 7.330 1.00 97.00 155 GLN A N 1
ATOM 1216 C CA . GLN A 1 155 ? -18.726 -2.473 8.395 1.00 97.00 155 GLN A CA 1
ATOM 1217 C C . GLN A 1 155 ? -18.295 -1.952 9.770 1.00 97.00 155 GLN A C 1
ATOM 1219 O O . GLN A 1 155 ? -19.120 -1.474 10.546 1.00 97.00 155 GLN A O 1
ATOM 1224 N N . ASN A 1 156 ? -16.990 -1.970 10.060 1.00 94.38 156 ASN A N 1
ATOM 1225 C CA . ASN A 1 156 ? -16.464 -1.419 11.304 1.00 94.38 156 ASN A CA 1
ATOM 1226 C C . ASN A 1 156 ? -16.753 0.087 11.443 1.00 94.38 156 ASN A C 1
ATOM 1228 O O . ASN A 1 156 ? -17.097 0.543 12.531 1.00 94.38 156 ASN A O 1
ATOM 1232 N N . PHE A 1 157 ? -16.656 0.861 10.359 1.00 95.88 157 PHE A N 1
ATOM 1233 C CA . PHE A 1 157 ? -17.030 2.273 10.358 1.00 95.88 157 PHE A CA 1
ATOM 1234 C C . PHE A 1 157 ? -18.516 2.469 10.665 1.00 95.88 157 PHE A C 1
ATOM 1236 O O . PHE A 1 157 ? -18.834 3.296 11.513 1.00 95.88 157 PHE A O 1
ATOM 1243 N N . ARG A 1 158 ? -19.408 1.671 10.066 1.00 96.19 158 ARG A N 1
ATOM 1244 C CA . ARG A 1 158 ? -20.849 1.718 10.366 1.00 96.19 158 ARG A CA 1
ATOM 1245 C C . ARG A 1 158 ? -21.184 1.346 11.812 1.00 96.19 158 ARG A C 1
ATOM 1247 O O . ARG A 1 158 ? -22.163 1.853 12.343 1.00 96.19 158 ARG A O 1
ATOM 1254 N N . ASN A 1 159 ? -20.388 0.478 12.436 1.00 93.12 159 ASN A N 1
ATOM 1255 C CA . ASN A 1 159 ? -20.624 0.023 13.807 1.00 93.12 159 ASN A CA 1
ATOM 1256 C C . ASN A 1 159 ? -20.051 0.984 14.859 1.00 93.12 159 ASN A C 1
ATOM 1258 O O . ASN A 1 159 ? -20.669 1.209 15.894 1.00 93.12 159 ASN A O 1
ATOM 1262 N N . VAL A 1 160 ? -18.852 1.528 14.622 1.00 92.19 160 VAL A N 1
ATOM 1263 C CA . VAL A 1 160 ? -18.142 2.378 15.595 1.00 92.19 160 VAL A CA 1
ATOM 1264 C C . VAL A 1 160 ? -18.443 3.866 15.384 1.00 92.19 160 VAL A C 1
ATOM 1266 O O . VAL A 1 160 ? -18.356 4.642 16.333 1.00 92.19 160 VAL A O 1
ATOM 1269 N N . CYS A 1 161 ? -18.758 4.284 14.152 1.00 89.62 161 CYS A N 1
ATOM 1270 C CA . CYS A 1 161 ? -19.067 5.665 13.752 1.00 89.62 161 CYS A CA 1
ATOM 1271 C C . CYS A 1 161 ? -18.042 6.716 14.217 1.00 89.62 161 CYS A C 1
ATOM 1273 O O . CYS A 1 161 ? -18.361 7.891 14.387 1.00 89.62 161 CYS A O 1
ATOM 1275 N N . SER A 1 162 ? -16.781 6.319 14.412 1.00 91.38 162 SER A N 1
ATOM 1276 C CA . SER A 1 162 ? -15.718 7.241 14.816 1.00 91.38 162 SER A CA 1
ATOM 1277 C C . SER A 1 162 ? -14.998 7.828 13.605 1.00 91.38 162 SER A C 1
ATOM 1279 O O . SER A 1 162 ? -14.833 7.174 12.569 1.00 91.38 162 SER A O 1
ATOM 1281 N N . ALA A 1 163 ? -14.472 9.043 13.757 1.00 91.56 163 ALA A N 1
ATOM 1282 C CA . ALA A 1 163 ? -13.659 9.665 12.718 1.00 91.56 163 ALA A CA 1
ATOM 1283 C C . ALA A 1 163 ? -12.397 8.841 12.393 1.00 91.56 163 ALA A C 1
ATOM 1285 O O . ALA A 1 163 ? -12.008 8.752 11.234 1.00 91.56 163 ALA A O 1
ATOM 1286 N N . SER A 1 164 ? -11.794 8.170 13.383 1.00 91.94 164 SER A N 1
ATOM 1287 C CA . SER A 1 164 ? -10.660 7.267 13.142 1.00 91.94 164 SER A CA 1
ATOM 1288 C C . SER A 1 164 ? -11.068 6.048 12.311 1.00 91.94 164 SER A C 1
ATOM 1290 O O . SER A 1 164 ? -10.365 5.701 11.369 1.00 91.94 164 SER A O 1
ATOM 1292 N N . SER A 1 165 ? -12.218 5.424 12.600 1.00 93.56 165 SER A N 1
ATOM 1293 C CA . SER A 1 165 ? -12.727 4.318 11.773 1.00 93.56 165 SER A CA 1
ATOM 1294 C C . SER A 1 165 ? -13.076 4.760 10.350 1.00 93.56 165 SER A C 1
ATOM 1296 O O . SER A 1 165 ? -12.831 3.998 9.421 1.00 93.56 165 SER A O 1
ATOM 1298 N N . CYS A 1 166 ? -13.574 5.991 10.173 1.00 96.75 166 CYS A N 1
ATOM 1299 C CA . CYS A 1 166 ? -13.819 6.576 8.853 1.00 96.75 166 CYS A CA 1
ATOM 1300 C C . CYS A 1 166 ? -12.517 6.719 8.057 1.00 96.75 166 CYS A C 1
ATOM 1302 O O . CYS A 1 166 ? -12.445 6.282 6.915 1.00 96.75 166 CYS A O 1
ATOM 1304 N N . LEU A 1 167 ? -11.464 7.262 8.681 1.00 97.19 167 LEU A N 1
ATOM 1305 C CA . LEU A 1 167 ? -10.165 7.444 8.030 1.00 97.19 167 LEU A CA 1
ATOM 1306 C C . LEU A 1 167 ? -9.515 6.110 7.638 1.00 97.19 167 LEU A C 1
ATOM 1308 O O . LEU A 1 167 ? -8.960 6.014 6.551 1.00 97.19 167 LEU A O 1
ATOM 1312 N N . VAL A 1 168 ? -9.606 5.072 8.480 1.00 96.75 168 VAL A N 1
ATOM 1313 C CA . VAL A 1 168 ? -9.085 3.736 8.126 1.00 96.75 168 VAL A CA 1
ATOM 1314 C C . VAL A 1 168 ? -9.857 3.141 6.946 1.00 96.75 168 VAL A C 1
ATOM 1316 O O . VAL A 1 168 ? -9.239 2.629 6.016 1.00 96.75 168 VAL A O 1
ATOM 1319 N N . PHE A 1 169 ? -11.192 3.236 6.954 1.00 97.88 169 PHE A N 1
ATOM 1320 C CA . PHE A 1 169 ? -12.015 2.817 5.818 1.00 97.88 169 PHE A CA 1
ATOM 1321 C C . PHE A 1 169 ? -11.628 3.574 4.541 1.00 97.88 169 PHE A C 1
ATOM 1323 O O . PHE A 1 169 ? -11.342 2.943 3.527 1.00 97.88 169 PHE A O 1
ATOM 1330 N N . LEU A 1 170 ? -11.556 4.906 4.609 1.00 98.31 170 LEU A N 1
ATOM 1331 C CA . LEU A 1 170 ? -11.201 5.754 3.476 1.00 98.31 170 LEU A CA 1
ATOM 1332 C C . LEU A 1 170 ? -9.809 5.414 2.933 1.00 98.31 170 LEU A C 1
ATOM 1334 O O . LEU A 1 170 ? -9.635 5.324 1.723 1.00 98.31 170 LEU A O 1
ATOM 1338 N N . ALA A 1 171 ? -8.833 5.165 3.808 1.00 98.19 171 ALA A N 1
ATOM 1339 C CA . ALA A 1 171 ? -7.493 4.766 3.400 1.00 98.19 171 ALA A CA 1
ATOM 1340 C C . ALA A 1 171 ? -7.500 3.451 2.602 1.00 98.19 171 ALA A C 1
ATOM 1342 O O . ALA A 1 171 ? -6.904 3.387 1.531 1.00 98.19 171 ALA A O 1
ATOM 1343 N N . PHE A 1 172 ? -8.203 2.413 3.067 1.00 98.38 172 PHE A N 1
ATOM 1344 C CA . PHE A 1 172 ? -8.298 1.151 2.320 1.00 98.38 172 PHE A CA 1
ATOM 1345 C C . PHE A 1 172 ? -9.139 1.270 1.042 1.00 98.38 172 PHE A C 1
ATOM 1347 O O . PHE A 1 172 ? -8.790 0.660 0.030 1.00 98.38 172 PHE A O 1
ATOM 1354 N N . ALA A 1 173 ? -10.183 2.103 1.043 1.00 98.62 173 ALA A N 1
ATOM 1355 C CA . ALA A 1 173 ? -10.973 2.389 -0.152 1.00 98.62 173 ALA A CA 1
ATOM 1356 C C . ALA A 1 173 ? -10.128 3.077 -1.235 1.00 98.62 173 ALA A C 1
ATOM 1358 O O . ALA A 1 173 ? -10.139 2.640 -2.384 1.00 98.62 173 ALA A O 1
ATOM 1359 N N . LEU A 1 174 ? -9.337 4.091 -0.863 1.00 98.56 174 LEU A N 1
ATOM 1360 C CA . LEU A 1 174 ? -8.388 4.746 -1.766 1.00 98.56 174 LEU A CA 1
ATOM 1361 C C . LEU A 1 174 ? -7.312 3.771 -2.253 1.00 98.56 174 LEU A C 1
ATOM 1363 O O . LEU A 1 174 ? -6.997 3.759 -3.439 1.00 98.56 174 LEU A O 1
ATOM 1367 N N . LEU A 1 175 ? -6.786 2.910 -1.375 1.00 98.19 175 LEU A N 1
ATOM 1368 C CA . LEU A 1 175 ? -5.790 1.912 -1.769 1.00 98.19 175 LEU A CA 1
ATOM 1369 C C . LEU A 1 175 ? -6.365 0.886 -2.757 1.00 98.19 175 LEU A C 1
ATOM 1371 O O . LEU A 1 175 ? -5.685 0.493 -3.695 1.00 98.19 175 LEU A O 1
ATOM 1375 N N . THR A 1 176 ? -7.623 0.473 -2.585 1.00 98.56 176 THR A N 1
ATOM 1376 C CA . THR A 1 176 ? -8.322 -0.412 -3.534 1.00 98.56 176 THR A CA 1
ATOM 1377 C C . THR A 1 176 ? -8.560 0.296 -4.867 1.00 98.56 176 THR A C 1
ATOM 1379 O O . THR A 1 176 ? -8.319 -0.279 -5.929 1.00 98.56 176 THR A O 1
ATOM 1382 N N . LEU A 1 177 ? -8.985 1.564 -4.818 1.00 98.44 177 LEU A N 1
ATOM 1383 C CA . LEU A 1 177 ? -9.186 2.396 -6.002 1.00 98.44 177 LEU A CA 1
ATOM 1384 C C . LEU A 1 177 ? -7.883 2.580 -6.788 1.00 98.44 177 LEU A C 1
ATOM 1386 O O . LEU A 1 177 ? -7.912 2.503 -8.013 1.00 98.44 177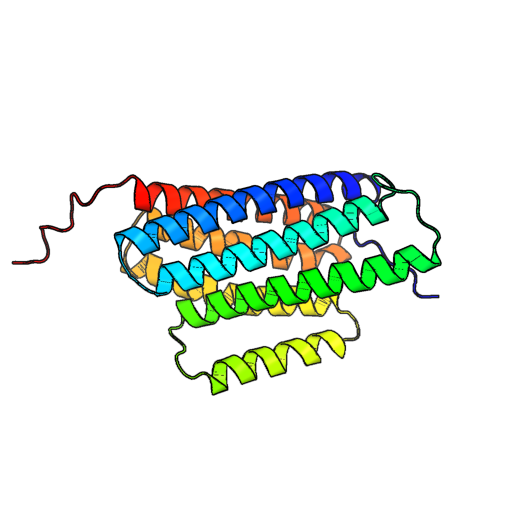 LEU A O 1
ATOM 1390 N N . SER A 1 178 ? -6.743 2.750 -6.113 1.00 98.06 178 SER A N 1
ATOM 1391 C CA . SER A 1 178 ? -5.455 2.872 -6.799 1.00 98.06 178 SER A CA 1
ATOM 1392 C C . SER A 1 178 ? -5.110 1.608 -7.586 1.00 98.06 178 SER A C 1
ATOM 1394 O O . SER A 1 178 ? -4.667 1.707 -8.726 1.00 98.06 178 SER A O 1
ATOM 1396 N N . GLN A 1 179 ? -5.379 0.416 -7.035 1.00 97.50 179 GLN A N 1
ATOM 1397 C CA . GLN A 1 179 ? -5.168 -0.842 -7.762 1.00 97.50 179 GLN A CA 1
ATOM 1398 C C . GLN A 1 179 ? -6.078 -0.954 -8.994 1.00 97.50 179 GLN A C 1
ATOM 1400 O O . GLN A 1 179 ? -5.636 -1.412 -10.046 1.00 97.50 179 GLN A O 1
ATOM 1405 N N . ALA A 1 180 ? -7.327 -0.486 -8.897 1.00 97.31 180 ALA A N 1
ATOM 1406 C CA . ALA A 1 180 ? -8.240 -0.424 -10.039 1.00 97.31 180 ALA A CA 1
ATOM 1407 C C . ALA A 1 180 ? -7.754 0.553 -11.122 1.00 97.31 180 ALA A C 1
ATOM 1409 O O . ALA A 1 180 ? -7.807 0.229 -12.306 1.00 97.31 180 ALA A O 1
ATOM 1410 N N . GLN A 1 181 ? -7.219 1.711 -10.730 1.00 97.00 181 GLN A N 1
ATOM 1411 C CA . GLN A 1 181 ? -6.621 2.670 -11.662 1.00 97.00 181 GLN A CA 1
ATOM 1412 C C . GLN A 1 181 ? -5.387 2.084 -12.363 1.00 97.00 181 GLN A C 1
ATOM 1414 O O . GLN A 1 181 ? -5.271 2.199 -13.580 1.00 97.00 181 GLN A O 1
ATOM 1419 N N . PHE A 1 182 ? -4.507 1.380 -11.644 1.00 94.31 182 PHE A N 1
ATOM 1420 C CA . PHE A 1 182 ? -3.374 0.688 -12.265 1.00 94.31 182 PHE A CA 1
ATOM 1421 C C . PHE A 1 182 ? -3.815 -0.386 -13.266 1.00 94.31 182 PHE A C 1
ATOM 1423 O O . PHE A 1 182 ? -3.230 -0.499 -14.341 1.00 94.31 182 PHE A O 1
ATOM 1430 N N . LEU A 1 183 ? -4.893 -1.121 -12.979 1.00 93.56 183 LEU A N 1
ATOM 1431 C CA . LEU A 1 183 ? -5.470 -2.073 -13.932 1.00 93.56 183 LEU A CA 1
ATOM 1432 C C . LEU A 1 183 ? -5.973 -1.380 -15.216 1.00 93.56 183 LEU A C 1
ATOM 1434 O O . LEU A 1 183 ? -5.830 -1.925 -16.311 1.00 93.56 183 LEU A O 1
ATOM 1438 N N . MET A 1 184 ? -6.517 -0.164 -15.097 1.00 93.31 184 MET A N 1
ATOM 1439 C CA . MET A 1 184 ? -7.009 0.650 -16.220 1.00 93.31 184 MET A CA 1
ATOM 1440 C C . MET A 1 184 ? -5.903 1.335 -17.031 1.00 93.31 184 MET A C 1
ATOM 1442 O O . MET A 1 184 ? -6.199 1.957 -18.049 1.00 93.31 184 MET A O 1
ATOM 1446 N N . GLN A 1 185 ? -4.630 1.188 -16.656 1.00 88.75 185 GLN A N 1
ATOM 1447 C CA . GLN A 1 185 ? -3.500 1.796 -17.365 1.00 88.75 185 GLN A CA 1
ATOM 1448 C C . GLN A 1 185 ? -3.485 1.505 -18.873 1.00 88.75 185 GLN A C 1
ATOM 1450 O O . GLN A 1 185 ? -3.083 2.357 -19.660 1.00 88.75 185 GLN A O 1
ATOM 1455 N N . ARG A 1 186 ? -3.980 0.339 -19.305 1.00 85.12 186 ARG A N 1
ATOM 1456 C CA . ARG A 1 186 ? -4.077 -0.008 -20.733 1.00 85.12 186 ARG A CA 1
ATOM 1457 C C . ARG A 1 186 ? -4.954 0.964 -21.537 1.00 85.12 186 ARG A C 1
ATOM 1459 O O . ARG A 1 186 ? -4.797 1.051 -22.749 1.00 85.12 186 ARG A O 1
ATOM 1466 N N . MET A 1 187 ? -5.873 1.673 -20.880 1.00 89.00 187 MET A N 1
ATOM 1467 C CA . MET A 1 187 ? -6.747 2.673 -21.499 1.00 89.00 187 MET A CA 1
ATOM 1468 C C . MET A 1 187 ? -6.079 4.049 -21.635 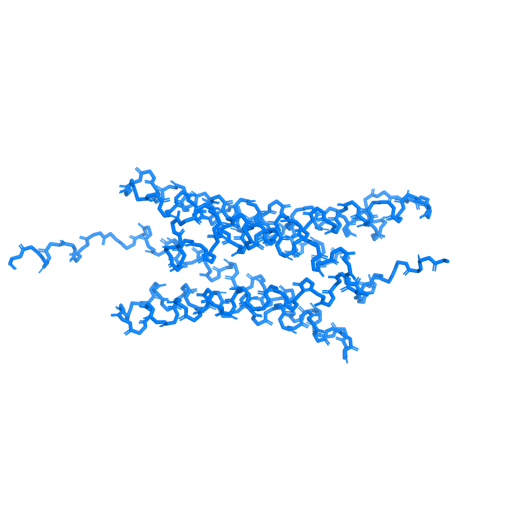1.00 89.00 187 MET A C 1
ATOM 1470 O O . MET A 1 187 ? -6.595 4.898 -22.354 1.00 89.00 187 MET A O 1
ATOM 1474 N N . GLY A 1 188 ? -4.958 4.289 -20.948 1.00 88.56 188 GLY A N 1
ATOM 1475 C CA . GLY A 1 188 ? -4.202 5.532 -21.044 1.00 88.56 188 GLY A CA 1
ATOM 1476 C C . GLY A 1 188 ? -3.295 5.785 -19.841 1.00 88.56 188 GLY A C 1
ATOM 1477 O O . GLY A 1 188 ? -3.617 5.436 -18.704 1.00 88.56 188 GLY A O 1
ATOM 1478 N N . ASP A 1 189 ? -2.188 6.481 -20.090 1.00 88.44 189 ASP A N 1
ATOM 1479 C CA . ASP A 1 189 ? -1.150 6.788 -19.097 1.00 88.44 189 ASP A CA 1
ATOM 1480 C C . ASP A 1 189 ? -1.654 7.597 -17.894 1.00 88.44 189 ASP A C 1
ATOM 1482 O O . ASP A 1 189 ? -1.105 7.503 -16.793 1.00 88.44 189 ASP A O 1
ATOM 1486 N N . ILE A 1 190 ? -2.733 8.366 -18.072 1.00 91.62 190 ILE A N 1
ATOM 1487 C CA . ILE A 1 190 ? -3.329 9.171 -17.002 1.00 91.62 190 ILE A CA 1
ATOM 1488 C C . ILE A 1 190 ? -3.782 8.312 -15.814 1.00 91.62 190 ILE A C 1
ATOM 1490 O O . ILE A 1 190 ? -3.686 8.748 -14.668 1.00 91.62 190 ILE A O 1
ATOM 1494 N N . TRP A 1 191 ? -4.202 7.069 -16.068 1.00 94.00 191 TRP A N 1
ATOM 1495 C CA . TRP A 1 191 ? -4.618 6.130 -15.029 1.00 94.00 191 TRP A CA 1
ATOM 1496 C C . TRP A 1 191 ? -3.445 5.652 -14.173 1.00 94.00 191 TRP A C 1
ATOM 1498 O O . TRP A 1 191 ? -3.604 5.470 -12.968 1.00 94.00 191 TRP A O 1
ATOM 1508 N N . TYR A 1 192 ? -2.250 5.531 -14.757 1.00 91.06 192 TYR A N 1
ATOM 1509 C CA . TYR A 1 192 ? -1.035 5.199 -14.012 1.00 91.06 192 TYR A CA 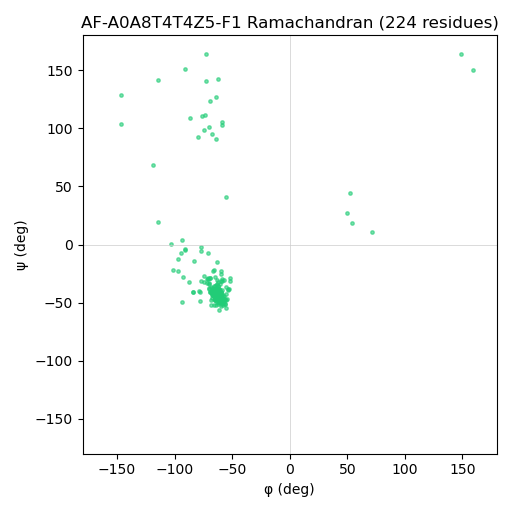1
ATOM 1510 C C . TYR A 1 192 ? -0.630 6.329 -13.058 1.00 91.06 192 TYR A C 1
ATOM 1512 O O . TYR A 1 192 ? -0.297 6.090 -11.894 1.00 91.06 192 TYR A O 1
ATOM 1520 N N . ILE A 1 193 ? -0.701 7.577 -13.530 1.00 93.00 193 ILE A N 1
ATOM 1521 C CA . ILE A 1 193 ? -0.409 8.764 -12.716 1.00 93.00 193 ILE A CA 1
ATOM 1522 C C . ILE A 1 193 ? -1.444 8.891 -11.589 1.00 93.00 193 ILE A C 1
ATOM 1524 O O . ILE A 1 193 ? -1.079 9.043 -10.421 1.00 93.00 193 ILE A O 1
ATOM 1528 N N . ALA A 1 194 ? -2.733 8.761 -11.920 1.00 95.56 194 ALA A N 1
ATOM 1529 C CA . ALA A 1 194 ? -3.822 8.799 -10.948 1.00 95.56 194 ALA A CA 1
ATOM 1530 C C . ALA A 1 194 ? -3.697 7.690 -9.890 1.00 95.56 194 ALA A C 1
ATOM 1532 O O . ALA A 1 194 ? -3.893 7.966 -8.706 1.00 95.56 194 ALA A O 1
ATOM 1533 N N . GLY A 1 195 ? -3.306 6.478 -10.299 1.00 95.75 195 GLY A N 1
ATOM 1534 C CA . GLY A 1 195 ? -3.009 5.351 -9.412 1.00 95.75 195 GLY A CA 1
ATOM 1535 C C . GLY A 1 195 ? -1.937 5.692 -8.382 1.00 95.75 195 GLY A C 1
ATOM 1536 O O . GLY A 1 195 ? -2.163 5.546 -7.182 1.00 95.75 195 GLY A O 1
ATOM 1537 N N . ASN A 1 196 ? -0.802 6.235 -8.828 1.00 94.12 196 ASN A N 1
ATOM 1538 C CA . ASN A 1 196 ? 0.290 6.644 -7.940 1.00 94.12 196 ASN A CA 1
ATOM 1539 C C . ASN A 1 196 ? -0.148 7.710 -6.922 1.00 94.12 196 ASN A C 1
ATOM 1541 O O . ASN A 1 196 ? 0.113 7.574 -5.725 1.00 94.12 196 ASN A O 1
ATOM 1545 N N . ILE A 1 197 ? -0.859 8.747 -7.378 1.00 95.25 197 ILE A N 1
ATOM 1546 C CA . ILE A 1 197 ? -1.342 9.833 -6.511 1.00 95.25 197 ILE A CA 1
ATOM 1547 C C . ILE A 1 197 ? -2.364 9.307 -5.493 1.00 95.25 197 ILE A C 1
ATOM 1549 O O . ILE A 1 197 ? -2.250 9.579 -4.295 1.00 95.25 197 ILE A O 1
ATOM 1553 N N . THR A 1 198 ? -3.341 8.519 -5.949 1.00 97.81 198 THR A N 1
ATOM 1554 C CA . THR A 1 198 ? -4.396 7.943 -5.100 1.00 97.81 198 THR A CA 1
ATOM 1555 C C . THR A 1 198 ? -3.808 6.988 -4.063 1.00 97.81 198 THR A C 1
ATOM 1557 O O . THR A 1 198 ? -4.210 7.005 -2.900 1.00 97.81 198 THR A O 1
ATOM 1560 N N . GLN A 1 199 ? -2.800 6.203 -4.449 1.00 97.56 199 GLN A N 1
ATOM 1561 C CA . GLN A 1 199 ? -2.078 5.316 -3.545 1.00 97.56 199 GLN A CA 1
ATOM 1562 C C . GLN A 1 199 ? -1.308 6.092 -2.464 1.00 97.56 199 GLN A C 1
ATOM 1564 O O . GLN A 1 199 ? -1.395 5.758 -1.282 1.00 97.56 199 GLN A O 1
ATOM 1569 N N . ALA A 1 200 ? -0.582 7.151 -2.831 1.00 96.12 200 ALA A N 1
ATOM 1570 C CA . ALA A 1 200 ? 0.110 7.996 -1.858 1.00 96.12 200 ALA A CA 1
ATOM 1571 C C . ALA A 1 200 ? -0.882 8.658 -0.881 1.00 96.12 200 ALA A C 1
ATOM 1573 O O . ALA A 1 200 ? -0.664 8.652 0.335 1.00 96.12 200 ALA A O 1
ATOM 1574 N N . ALA A 1 201 ? -2.016 9.150 -1.392 1.00 97.56 201 ALA A N 1
ATOM 1575 C CA . ALA A 1 201 ? -3.097 9.701 -0.578 1.00 97.56 201 ALA A CA 1
ATOM 1576 C C . ALA A 1 201 ? -3.691 8.659 0.387 1.00 97.56 201 ALA A C 1
ATOM 1578 O O . ALA A 1 201 ? -3.972 8.981 1.545 1.00 97.56 201 ALA A O 1
ATOM 1579 N N . ALA A 1 202 ? -3.826 7.400 -0.041 1.00 98.19 202 ALA A N 1
ATOM 1580 C CA . ALA A 1 202 ? -4.266 6.301 0.813 1.00 98.19 202 ALA A CA 1
ATOM 1581 C C . ALA A 1 202 ? -3.329 6.102 2.017 1.00 98.19 202 ALA A C 1
ATOM 1583 O O . ALA A 1 202 ? -3.789 6.031 3.160 1.00 98.19 202 ALA A O 1
ATOM 1584 N N . PHE A 1 203 ? -2.012 6.075 1.790 1.00 97.31 203 PHE A N 1
ATOM 1585 C CA . PHE A 1 203 ? -1.034 5.886 2.865 1.00 97.31 203 PHE A CA 1
ATOM 1586 C C . PHE A 1 203 ? -0.934 7.084 3.809 1.00 97.31 203 PHE A C 1
ATOM 1588 O O . PHE A 1 203 ? -0.847 6.890 5.023 1.00 97.31 203 PHE A O 1
ATOM 1595 N N . LEU A 1 204 ? -1.029 8.312 3.292 1.00 97.38 204 LEU A N 1
ATOM 1596 C CA . LEU A 1 204 ? -1.138 9.514 4.125 1.00 97.38 204 LEU A CA 1
ATOM 1597 C C . LEU A 1 204 ? -2.394 9.469 5.002 1.00 97.38 204 LEU A C 1
ATOM 1599 O O . LEU A 1 204 ? -2.323 9.724 6.204 1.00 97.38 204 LEU A O 1
ATOM 1603 N N . THR A 1 205 ? -3.532 9.073 4.430 1.00 97.94 205 THR A N 1
ATOM 1604 C CA . THR A 1 205 ? -4.788 8.923 5.176 1.00 97.94 205 THR A CA 1
ATOM 1605 C C . THR A 1 205 ? -4.650 7.865 6.274 1.00 97.94 205 THR A C 1
ATOM 1607 O O . THR A 1 205 ? -5.074 8.097 7.408 1.00 97.94 205 THR A O 1
ATOM 1610 N N . MET A 1 206 ? -3.992 6.735 5.982 1.00 97.31 206 MET A N 1
ATOM 1611 C CA . MET A 1 206 ? -3.704 5.688 6.969 1.00 97.31 206 MET A CA 1
ATOM 1612 C C . MET A 1 206 ? -2.813 6.198 8.110 1.00 97.31 206 MET A C 1
ATOM 1614 O O . MET A 1 206 ? -3.077 5.919 9.282 1.00 97.31 206 MET A O 1
ATOM 1618 N N . LEU A 1 207 ? -1.778 6.979 7.785 1.00 96.50 207 LEU A N 1
ATOM 1619 C CA . LEU A 1 207 ? -0.888 7.592 8.768 1.00 96.50 207 LEU A CA 1
ATOM 1620 C C . LEU A 1 207 ? -1.654 8.530 9.705 1.00 96.50 207 LEU A C 1
ATOM 1622 O O . LEU A 1 207 ? -1.525 8.413 10.925 1.00 96.50 207 LEU A O 1
ATOM 1626 N N . ILE A 1 208 ? -2.498 9.402 9.151 1.00 96.25 208 ILE A N 1
ATOM 1627 C CA . ILE A 1 208 ? -3.349 10.310 9.931 1.00 96.25 208 ILE A CA 1
ATOM 1628 C C . ILE A 1 208 ? -4.301 9.508 10.829 1.00 96.25 208 ILE A C 1
ATOM 1630 O O . ILE A 1 208 ? -4.464 9.838 12.007 1.00 96.25 208 ILE A O 1
ATOM 1634 N N . ALA A 1 209 ? -4.893 8.426 10.313 1.00 94.75 209 ALA A N 1
ATOM 1635 C CA . ALA A 1 209 ? -5.788 7.563 11.077 1.00 94.75 209 ALA A CA 1
ATOM 1636 C C . ALA A 1 209 ? -5.095 6.961 12.312 1.00 94.75 209 ALA A C 1
ATOM 1638 O O . ALA A 1 209 ? -5.618 7.060 13.425 1.00 94.75 209 ALA A O 1
ATOM 1639 N N . LEU A 1 210 ? -3.901 6.379 12.140 1.00 92.25 210 LEU A N 1
ATOM 1640 C CA . LEU A 1 210 ? -3.137 5.791 13.245 1.00 92.25 210 LEU A CA 1
ATOM 1641 C C . LEU A 1 210 ? -2.597 6.840 14.218 1.00 92.25 210 LEU A C 1
ATOM 1643 O O . LEU A 1 210 ? -2.667 6.636 15.432 1.00 92.25 210 LEU A O 1
ATOM 1647 N N . ALA A 1 211 ? -2.096 7.968 13.714 1.00 92.06 211 ALA A N 1
ATOM 1648 C CA . ALA A 1 211 ? -1.638 9.069 14.555 1.00 92.06 211 ALA A CA 1
ATOM 1649 C C . ALA A 1 211 ? -2.776 9.577 15.452 1.00 92.06 211 ALA A C 1
ATOM 1651 O O . ALA A 1 211 ? -2.589 9.755 16.654 1.00 92.06 211 ALA A O 1
ATOM 1652 N N . ARG A 1 212 ? -3.993 9.706 14.910 1.00 90.50 212 ARG A N 1
ATOM 1653 C CA . ARG A 1 212 ? -5.175 10.100 15.684 1.00 90.50 212 ARG A CA 1
ATOM 1654 C C . ARG A 1 212 ? -5.535 9.086 16.769 1.00 90.50 212 ARG A C 1
ATOM 1656 O O . ARG A 1 212 ? -5.886 9.491 17.872 1.00 90.50 212 ARG A O 1
ATOM 1663 N N . VAL A 1 213 ? -5.429 7.785 16.488 1.00 87.69 213 VAL A N 1
ATOM 1664 C CA . VAL A 1 213 ? -5.661 6.725 17.490 1.00 87.69 213 VAL A CA 1
ATOM 1665 C C . VAL A 1 213 ? -4.659 6.805 18.649 1.00 87.69 213 VAL A C 1
ATOM 1667 O O . VAL A 1 213 ? -5.016 6.481 19.778 1.00 87.69 213 VAL A O 1
ATOM 1670 N N . LEU A 1 214 ? -3.427 7.253 18.390 1.00 84.06 214 LEU A N 1
ATOM 1671 C CA . LEU A 1 214 ? -2.408 7.466 19.421 1.00 84.06 214 LEU A CA 1
ATOM 1672 C C . LEU A 1 214 ? -2.607 8.766 20.207 1.00 84.06 214 LEU A C 1
ATOM 1674 O O . LEU A 1 214 ? -2.378 8.779 21.415 1.00 84.06 214 LEU A O 1
ATOM 1678 N N . ILE A 1 215 ? -2.995 9.848 19.526 1.00 82.75 215 ILE A N 1
ATOM 1679 C CA . ILE A 1 215 ? -3.100 11.184 20.122 1.00 82.75 215 ILE A CA 1
ATOM 1680 C C . ILE A 1 215 ? -4.364 11.326 20.956 1.00 82.75 215 ILE A C 1
ATOM 1682 O O . ILE A 1 215 ? -4.281 11.928 22.017 1.00 82.75 215 ILE A O 1
ATOM 1686 N N . VAL A 1 216 ? -5.513 10.803 20.507 1.00 73.69 216 VAL A N 1
ATOM 1687 C CA . VAL A 1 216 ? -6.780 10.914 21.247 1.00 73.69 216 VAL A CA 1
ATOM 1688 C C . VAL A 1 216 ? -6.681 10.032 22.497 1.00 73.69 216 VAL A C 1
ATOM 1690 O O . VAL A 1 216 ? -6.827 8.808 22.398 1.00 73.69 216 VAL A O 1
ATOM 1693 N N . PRO A 1 217 ? -6.415 10.604 23.688 1.00 53.12 217 PRO A N 1
ATOM 1694 C CA . PRO A 1 217 ? -6.204 9.820 24.888 1.00 53.12 217 PRO A CA 1
ATOM 1695 C C . PRO A 1 217 ? -7.543 9.246 25.349 1.00 53.12 217 PRO A C 1
ATOM 1697 O O . PRO A 1 217 ? -8.616 9.699 24.955 1.00 53.12 217 PRO A O 1
ATOM 1700 N N . ARG A 1 218 ? -7.455 8.251 26.233 1.00 51.78 218 ARG A N 1
ATOM 1701 C CA . ARG A 1 218 ? -8.513 7.465 26.893 1.00 51.78 218 ARG A CA 1
ATOM 1702 C C . ARG A 1 218 ? -9.589 8.278 27.664 1.00 51.78 218 ARG A C 1
ATOM 1704 O O . ARG A 1 218 ? -9.994 7.843 28.736 1.00 51.78 218 ARG A O 1
ATOM 1711 N N . ALA A 1 219 ? -10.086 9.410 27.170 1.00 44.66 219 ALA A N 1
ATOM 1712 C CA . ALA A 1 219 ? -11.111 10.216 27.838 1.00 44.66 219 ALA A CA 1
ATOM 1713 C C . ALA A 1 219 ? -12.464 9.481 27.956 1.00 44.66 219 ALA A C 1
ATOM 1715 O O . ALA A 1 219 ? -13.164 9.657 28.944 1.00 44.66 219 ALA A O 1
ATOM 1716 N N . ASN A 1 220 ? -12.780 8.559 27.034 1.00 43.00 220 ASN A N 1
ATOM 1717 C CA . ASN A 1 220 ? -14.056 7.823 27.031 1.00 43.00 220 ASN A CA 1
ATOM 1718 C C . ASN A 1 220 ? -13.999 6.370 27.538 1.00 43.00 220 ASN A C 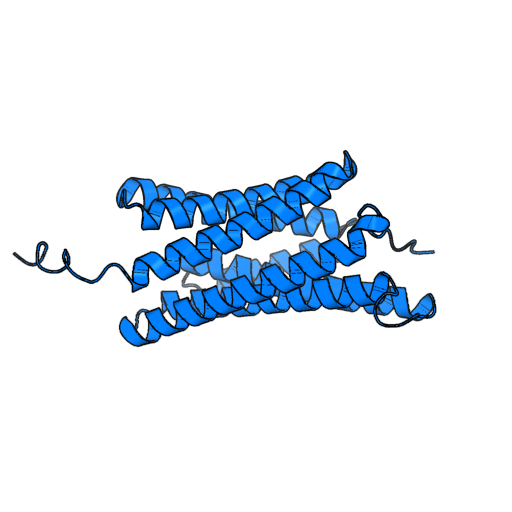1
ATOM 1720 O O . ASN A 1 220 ? -15.026 5.699 27.592 1.00 43.00 220 ASN A O 1
ATOM 1724 N N . ARG A 1 221 ? -12.839 5.841 27.960 1.00 45.88 221 ARG A N 1
ATOM 1725 C CA . ARG A 1 221 ? -12.751 4.427 28.406 1.00 45.88 221 ARG A CA 1
ATOM 1726 C C . ARG A 1 221 ? -13.297 4.161 29.817 1.00 45.88 221 ARG A C 1
ATOM 1728 O O . ARG A 1 221 ? -13.369 3.000 30.208 1.00 45.88 221 ARG A O 1
ATOM 1735 N N . LYS A 1 222 ? -13.699 5.194 30.569 1.00 40.34 222 LYS A N 1
ATOM 1736 C CA . LYS A 1 222 ? -14.302 5.050 31.910 1.00 40.34 222 LYS A CA 1
ATOM 1737 C C . LYS A 1 222 ? -15.838 4.939 31.913 1.00 40.34 222 LYS A C 1
ATOM 1739 O O . LYS A 1 222 ? -16.393 4.684 32.972 1.00 40.34 222 LYS A O 1
ATOM 1744 N N . SER A 1 223 ? -16.526 5.070 30.772 1.00 42.22 223 SER A N 1
ATOM 1745 C CA . SER A 1 223 ? -18.005 5.105 30.738 1.00 42.22 223 SER A CA 1
ATOM 1746 C C . SER A 1 223 ? -18.703 3.758 30.482 1.00 42.22 223 SER A C 1
ATOM 1748 O O . SER A 1 223 ? -19.922 3.696 30.587 1.00 42.22 223 SER A O 1
ATOM 1750 N N . HIS A 1 224 ? -17.977 2.681 30.160 1.00 39.56 224 HIS A N 1
ATOM 1751 C CA . HIS A 1 224 ? -18.569 1.351 29.897 1.00 39.56 224 HIS A CA 1
ATOM 1752 C C . HIS A 1 224 ? -18.175 0.277 30.921 1.00 39.56 224 HIS A C 1
ATOM 1754 O O . HIS A 1 224 ? -18.284 -0.917 30.665 1.00 39.56 224 HIS A O 1
ATOM 1760 N N . LYS A 1 225 ? -17.720 0.706 32.101 1.00 37.41 225 LYS A N 1
ATOM 1761 C CA . LYS A 1 225 ? -17.680 -0.132 33.304 1.00 37.41 225 LYS A CA 1
ATOM 1762 C C . LYS A 1 225 ? -18.569 0.502 34.372 1.00 37.41 225 LYS A C 1
ATOM 1764 O O . LYS A 1 225 ? -18.061 1.047 35.348 1.00 37.41 225 LYS A O 1
ATOM 1769 N N . LYS A 1 226 ? -19.874 0.497 34.131 1.00 35.97 226 LYS A N 1
ATOM 1770 C CA . LYS A 1 226 ? -20.911 0.574 35.158 1.00 35.97 226 LYS A CA 1
ATOM 1771 C C . LYS A 1 226 ? -22.023 -0.368 34.744 1.00 35.97 226 LYS A C 1
ATOM 1773 O O . LYS A 1 226 ? -22.326 -0.363 33.531 1.00 35.97 226 LYS A O 1
#